Protein AF-A0A812YKK0-F1 (afdb_monomer)

Solvent-accessible surface area (backbone atoms only — not comparable to full-atom values): 14453 Å² total; per-residue (Å²): 143,69,63,80,86,73,55,78,75,84,75,87,70,96,72,75,94,66,90,67,78,75,70,78,52,36,80,82,75,53,82,75,48,27,48,54,61,70,50,49,43,98,84,73,53,53,62,66,84,77,45,52,53,66,57,46,43,52,60,32,43,61,37,56,92,61,28,47,37,24,43,38,62,58,43,57,89,89,38,33,41,45,27,16,48,25,54,15,50,34,20,44,30,42,47,53,29,50,57,53,56,74,30,70,70,45,57,73,71,43,57,67,74,60,45,51,55,29,47,55,53,46,66,66,44,47,64,34,26,55,58,46,35,51,66,54,52,12,70,85,51,62,52,49,78,52,74,70,48,38,54,51,55,73,75,45,83,79,78,79,87,81,51,70,71,56,41,42,52,28,31,43,53,50,45,58,60,54,69,48,94,78,49,62,56,58,53,49,24,61,74,46,34,87,40,73,59,28,26,41,19,34,46,37,49,53,52,52,36,18,38,41,68,72,60,64,48,46,57,67,51,46,33,50,10,44,55,34,25,46,53,62,74,80,77,92,62,81,79,75,74,73,80,74,84,82,75,86,83,80,133

Radius of gyration: 20.28 Å; Cα contacts (8 Å, |Δi|>4): 280; chains: 1; bounding box: 40×57×58 Å

Structure (mmCIF, N/CA/C/O backbone):
data_AF-A0A812YKK0-F1
#
_entry.id   AF-A0A812YKK0-F1
#
loop_
_atom_site.group_PDB
_atom_site.id
_atom_site.type_symbol
_atom_site.label_atom_id
_atom_site.label_alt_id
_atom_site.label_comp_id
_atom_site.label_asym_id
_atom_site.label_entity_id
_atom_site.label_seq_id
_atom_site.pdbx_PDB_ins_code
_atom_site.Cartn_x
_atom_site.Cartn_y
_atom_site.Cartn_z
_atom_site.occupancy
_atom_site.B_iso_or_equiv
_atom_site.auth_seq_id
_atom_site.auth_comp_id
_atom_site.auth_asym_id
_atom_site.auth_atom_id
_atom_site.pdbx_PDB_model_num
ATOM 1 N N . MET A 1 1 ? 9.782 -22.049 14.945 1.00 36.72 1 MET A N 1
ATOM 2 C CA . MET A 1 1 ? 8.925 -22.817 14.017 1.00 36.72 1 MET A CA 1
ATOM 3 C C . MET A 1 1 ? 8.660 -22.021 12.733 1.00 36.72 1 MET A C 1
ATOM 5 O O . MET A 1 1 ? 7.530 -21.653 12.475 1.00 36.72 1 MET A O 1
ATOM 9 N N . ALA A 1 2 ? 9.699 -21.711 11.944 1.00 35.50 2 ALA A N 1
ATOM 10 C CA . ALA A 1 2 ? 9.570 -20.939 10.691 1.00 35.50 2 ALA A CA 1
ATOM 11 C C . ALA A 1 2 ? 10.147 -21.671 9.461 1.00 35.50 2 ALA A C 1
ATOM 13 O O . ALA A 1 2 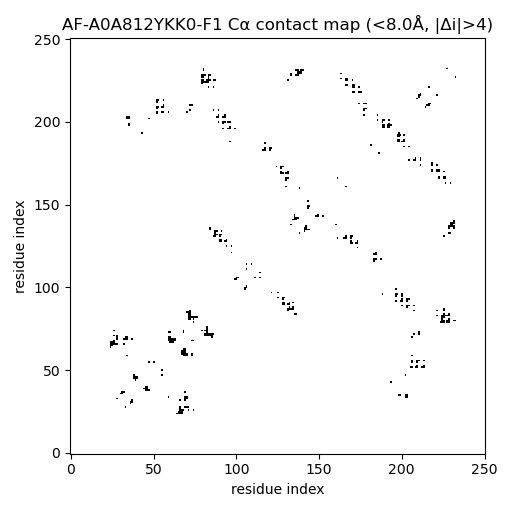? 10.000 -21.204 8.338 1.00 35.50 2 ALA A O 1
ATOM 14 N N . GLU A 1 3 ? 10.780 -22.832 9.656 1.00 34.84 3 GLU A N 1
ATOM 15 C CA . GLU A 1 3 ? 11.402 -23.605 8.571 1.00 34.84 3 GLU A CA 1
ATOM 16 C C . GLU A 1 3 ? 10.378 -24.363 7.708 1.00 34.84 3 GLU A C 1
ATOM 18 O O . GLU A 1 3 ? 10.652 -24.662 6.549 1.00 34.84 3 GLU A O 1
ATOM 23 N N . GLY A 1 4 ? 9.170 -24.612 8.225 1.00 36.25 4 GLY A N 1
ATOM 24 C CA . GLY A 1 4 ? 8.133 -25.380 7.524 1.00 36.25 4 GLY A CA 1
ATOM 25 C C . GLY A 1 4 ? 7.403 -24.631 6.404 1.00 36.25 4 GLY A C 1
ATOM 26 O O . GLY A 1 4 ? 6.881 -25.273 5.500 1.00 36.25 4 GLY A O 1
ATOM 27 N N . LEU A 1 5 ? 7.391 -23.292 6.414 1.00 44.66 5 LEU A N 1
ATOM 28 C CA . LEU A 1 5 ? 6.719 -22.499 5.372 1.00 44.66 5 LEU A CA 1
ATOM 29 C C . LEU A 1 5 ? 7.548 -22.362 4.084 1.00 44.66 5 LEU A C 1
ATOM 31 O O . LEU A 1 5 ? 6.996 -22.077 3.026 1.00 44.66 5 LEU A O 1
ATOM 35 N N . PHE A 1 6 ? 8.866 -22.585 4.155 1.00 53.41 6 PHE A N 1
ATOM 36 C CA . PHE A 1 6 ? 9.791 -22.368 3.031 1.00 53.41 6 PHE A CA 1
ATOM 37 C C . PHE A 1 6 ? 10.668 -23.578 2.692 1.00 53.41 6 PHE A C 1
ATOM 39 O O . PHE A 1 6 ? 11.512 -23.486 1.790 1.00 53.41 6 PHE A O 1
ATOM 46 N N . GLY A 1 7 ? 10.463 -24.697 3.390 1.00 35.12 7 GLY A N 1
ATOM 47 C CA . GLY A 1 7 ? 11.116 -25.969 3.132 1.00 35.12 7 GLY A CA 1
ATOM 48 C C . GLY A 1 7 ? 10.538 -26.638 1.892 1.00 35.12 7 GLY A C 1
ATOM 49 O O . GLY A 1 7 ? 9.613 -27.439 1.978 1.00 35.12 7 GLY A O 1
ATOM 50 N N . ALA A 1 8 ? 11.131 -26.357 0.732 1.00 41.09 8 ALA A N 1
ATOM 51 C CA . ALA A 1 8 ? 11.224 -27.392 -0.285 1.00 41.09 8 ALA A CA 1
ATOM 52 C C . ALA A 1 8 ? 12.048 -28.517 0.348 1.00 41.09 8 ALA A C 1
ATOM 54 O O . ALA A 1 8 ? 13.253 -28.372 0.557 1.00 41.09 8 ALA A O 1
ATOM 55 N N . SER A 1 9 ? 11.370 -29.584 0.754 1.00 38.16 9 SER A N 1
ATOM 56 C CA . SER A 1 9 ? 12.003 -30.783 1.266 1.00 38.16 9 SER A CA 1
ATOM 57 C C . SER A 1 9 ? 13.017 -31.275 0.239 1.00 38.16 9 SER A C 1
ATOM 59 O O . SER A 1 9 ? 12.689 -31.626 -0.895 1.00 38.16 9 SER A O 1
ATOM 61 N N . SER A 1 10 ? 14.277 -31.288 0.658 1.00 40.69 10 SER A N 1
ATOM 62 C CA . SER A 1 10 ? 15.344 -32.061 0.050 1.00 40.69 10 SER A CA 1
ATOM 63 C C . SER A 1 10 ? 14.995 -33.546 0.168 1.00 40.69 10 SER A C 1
ATOM 65 O O . SER A 1 10 ? 15.445 -34.229 1.085 1.00 40.69 10 SER A O 1
ATOM 67 N N . PHE A 1 11 ? 14.169 -34.053 -0.742 1.00 34.44 11 PHE A N 1
ATOM 68 C CA . PHE A 1 11 ? 14.105 -35.483 -1.004 1.00 34.44 11 PHE A CA 1
ATOM 69 C C . PHE A 1 11 ? 15.180 -35.812 -2.031 1.00 34.44 11 PHE A C 1
ATOM 71 O O . PHE A 1 11 ? 14.982 -35.706 -3.239 1.00 34.44 11 PHE A O 1
ATOM 78 N N . GLY A 1 12 ? 16.355 -36.175 -1.515 1.00 35.72 12 GLY A N 1
ATOM 79 C CA . GLY A 1 12 ? 17.342 -36.912 -2.283 1.00 35.72 12 GLY A CA 1
ATOM 80 C C . GLY A 1 12 ? 16.740 -38.245 -2.718 1.00 35.72 12 GLY A C 1
ATOM 81 O O . GLY A 1 12 ? 16.378 -39.075 -1.889 1.00 35.72 12 GLY A O 1
ATOM 82 N N . GLY A 1 13 ? 16.629 -38.425 -4.028 1.00 28.78 13 GLY A N 1
ATOM 83 C CA . GLY A 1 13 ? 16.245 -39.669 -4.675 1.00 28.78 13 GLY A CA 1
ATOM 84 C C . GLY A 1 13 ? 16.573 -39.554 -6.156 1.00 28.78 13 GLY A C 1
ATOM 85 O O . GLY A 1 13 ? 15.948 -38.773 -6.865 1.00 28.78 13 GLY A O 1
ATOM 86 N N . ASN A 1 14 ? 17.604 -40.279 -6.590 1.00 39.88 14 ASN A N 1
ATOM 87 C CA . ASN A 1 14 ? 18.090 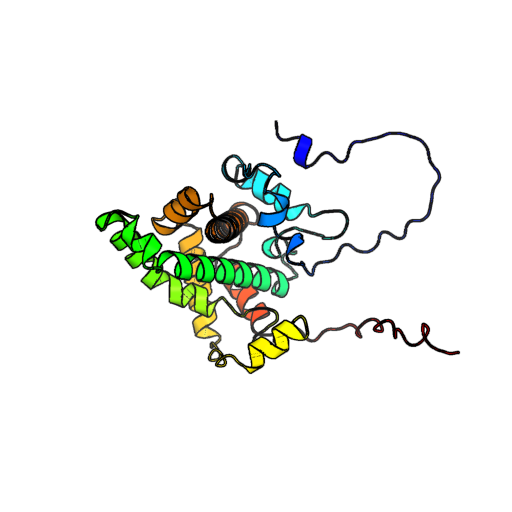-40.330 -7.967 1.00 39.88 14 ASN A CA 1
ATOM 88 C C . ASN A 1 14 ? 16.950 -40.510 -8.982 1.00 39.88 14 ASN A C 1
ATOM 90 O O . ASN A 1 14 ? 16.316 -41.563 -9.010 1.00 39.88 14 ASN A O 1
ATOM 94 N N . ALA A 1 15 ? 16.763 -39.534 -9.869 1.00 31.67 15 ALA A N 1
ATOM 95 C CA . ALA A 1 15 ? 16.041 -39.720 -11.121 1.00 31.67 15 ALA A CA 1
ATOM 96 C C . ALA A 1 15 ? 16.577 -38.738 -12.171 1.00 31.67 15 ALA A C 1
ATOM 98 O O . ALA A 1 15 ? 16.358 -37.536 -12.075 1.00 31.67 15 ALA A O 1
ATOM 99 N N . SER A 1 16 ? 17.329 -39.306 -13.119 1.00 31.92 16 SER A N 1
ATOM 100 C CA . SER A 1 16 ? 17.560 -38.876 -14.505 1.00 31.92 16 SER A CA 1
ATOM 101 C C . SER A 1 16 ? 17.467 -37.383 -14.835 1.00 31.92 16 SER A C 1
ATOM 103 O O . SER A 1 16 ? 16.388 -36.792 -14.786 1.00 31.92 16 SER A O 1
ATOM 105 N N . GLU A 1 17 ? 18.581 -36.848 -15.342 1.00 34.75 17 GLU A N 1
ATOM 106 C CA . GLU A 1 17 ? 18.659 -35.658 -16.193 1.00 34.75 17 GLU A CA 1
ATOM 107 C C . GLU A 1 17 ? 17.529 -35.643 -17.233 1.00 34.75 17 GLU A C 1
ATOM 109 O O . GLU A 1 17 ? 17.632 -36.169 -18.337 1.00 34.75 17 GLU A O 1
ATOM 114 N N . THR A 1 18 ? 16.416 -35.016 -16.874 1.00 32.72 18 THR A N 1
ATOM 115 C CA . THR A 1 18 ? 15.477 -34.476 -17.842 1.00 32.72 18 THR A CA 1
ATOM 116 C C . THR A 1 18 ? 15.871 -33.021 -17.964 1.00 32.72 18 THR A C 1
ATOM 118 O O . THR A 1 18 ? 15.807 -32.275 -16.985 1.00 32.72 18 THR A O 1
ATOM 121 N N . GLN A 1 19 ? 16.339 -32.635 -19.150 1.00 35.88 19 GLN A N 1
ATOM 122 C CA . GLN A 1 19 ? 16.540 -31.247 -19.552 1.00 35.88 19 GLN A CA 1
ATOM 123 C C . GLN A 1 19 ? 15.210 -30.492 -19.424 1.00 35.88 19 GLN A C 1
ATOM 125 O O . GLN A 1 19 ? 14.476 -30.302 -20.387 1.00 35.88 19 GLN A O 1
ATOM 130 N N . ASN A 1 20 ? 14.867 -30.079 -18.208 1.00 34.50 20 ASN A N 1
ATOM 131 C CA . ASN A 1 20 ? 13.804 -29.131 -17.969 1.00 34.50 20 ASN A CA 1
ATOM 132 C C . ASN A 1 20 ? 14.405 -27.771 -18.295 1.00 34.50 20 ASN A C 1
ATOM 134 O O . ASN A 1 20 ? 15.122 -27.187 -17.483 1.00 34.50 20 ASN A O 1
ATOM 138 N N . THR A 1 21 ? 14.127 -27.271 -19.499 1.00 37.84 21 THR A N 1
ATOM 139 C CA . THR A 1 21 ? 14.111 -25.831 -19.755 1.00 37.84 21 THR A CA 1
ATOM 140 C C . THR A 1 21 ? 13.355 -25.196 -18.596 1.00 37.84 21 THR A C 1
ATOM 142 O O . THR A 1 21 ? 12.136 -25.356 -18.502 1.00 37.84 21 THR A O 1
ATOM 145 N N . SER A 1 22 ? 14.070 -24.579 -17.653 1.00 46.50 22 SER A N 1
ATOM 146 C CA . SER A 1 22 ? 13.435 -23.943 -16.511 1.00 46.50 22 SER A CA 1
ATOM 147 C C . SER A 1 22 ? 12.534 -22.860 -17.087 1.00 46.50 22 SER A C 1
ATOM 149 O O . SER A 1 22 ? 13.001 -21.878 -17.661 1.00 46.50 22 SER A O 1
ATOM 151 N N . GLN A 1 23 ? 11.220 -23.090 -17.051 1.00 62.62 23 GLN A N 1
ATOM 152 C CA . GLN A 1 23 ? 10.272 -22.083 -17.498 1.00 62.62 23 GLN A CA 1
ATOM 153 C C . GLN A 1 23 ? 10.593 -20.812 -16.719 1.00 62.62 23 GLN A C 1
ATOM 155 O O . GLN A 1 23 ? 10.639 -20.834 -15.484 1.00 62.62 23 GLN A O 1
ATOM 160 N N . ALA A 1 24 ? 10.893 -19.729 -17.438 1.00 77.81 24 ALA A N 1
ATOM 161 C CA . ALA A 1 24 ? 11.233 -18.467 -16.811 1.00 77.81 24 ALA A CA 1
ATOM 162 C C . ALA A 1 24 ? 10.101 -18.091 -15.845 1.00 77.81 24 ALA A C 1
ATOM 164 O O . ALA A 1 24 ? 8.941 -17.965 -16.247 1.00 77.81 24 ALA A O 1
ATOM 165 N N . ARG A 1 25 ? 10.427 -17.958 -14.553 1.00 85.00 25 ARG A N 1
ATOM 166 C CA . ARG A 1 25 ? 9.450 -17.532 -13.544 1.00 85.00 25 ARG A CA 1
ATOM 167 C C . ARG A 1 25 ? 8.911 -16.166 -13.956 1.00 85.00 25 ARG A C 1
ATOM 169 O O . ARG A 1 25 ? 9.685 -15.290 -14.348 1.00 85.00 25 ARG A O 1
ATOM 176 N N . ARG A 1 26 ? 7.602 -15.967 -13.843 1.00 85.00 26 ARG A N 1
ATOM 177 C CA . ARG A 1 26 ? 6.953 -14.723 -14.280 1.00 85.00 26 ARG A CA 1
ATOM 178 C C . ARG A 1 26 ? 7.120 -13.594 -13.265 1.00 85.00 26 ARG A C 1
ATOM 180 O O . ARG A 1 26 ? 7.153 -13.835 -12.058 1.00 85.00 26 ARG A O 1
ATOM 187 N N . THR A 1 27 ? 7.148 -12.367 -13.772 1.00 82.75 27 THR A N 1
ATOM 188 C CA . THR A 1 27 ? 7.111 -11.116 -12.996 1.00 82.75 27 THR A CA 1
ATOM 189 C C . THR A 1 27 ? 5.684 -10.612 -12.783 1.00 82.75 27 THR A C 1
ATOM 191 O O . THR A 1 27 ? 5.367 -10.078 -11.725 1.00 82.75 27 THR A O 1
ATOM 194 N N . LYS A 1 28 ? 4.785 -10.843 -13.753 1.00 82.12 28 LYS A N 1
ATOM 195 C CA . LYS A 1 28 ? 3.359 -10.507 -13.628 1.00 82.12 28 LYS A CA 1
ATOM 196 C C . LYS A 1 28 ? 2.705 -11.368 -12.548 1.00 82.12 28 LYS A C 1
ATOM 198 O O . LYS A 1 28 ? 2.534 -12.575 -12.737 1.00 82.12 28 LYS A O 1
ATOM 203 N N . LEU A 1 29 ? 2.292 -10.740 -11.450 1.00 81.19 29 LEU A N 1
ATOM 204 C CA . LEU A 1 29 ? 1.591 -11.414 -10.356 1.00 81.19 29 LEU A CA 1
ATOM 205 C C . LEU A 1 29 ? 0.087 -11.537 -10.637 1.00 81.19 29 LEU A C 1
ATOM 207 O O . LEU A 1 29 ? -0.565 -10.585 -11.074 1.00 81.19 29 LEU A O 1
ATOM 211 N N . TYR A 1 30 ? -0.474 -12.710 -10.350 1.00 79.69 30 TYR A N 1
ATOM 212 C CA . TYR A 1 30 ? -1.914 -12.935 -10.270 1.00 79.69 30 TYR A CA 1
ATOM 213 C C . TYR A 1 30 ? -2.369 -12.784 -8.810 1.00 79.69 30 TYR A C 1
ATOM 215 O O . TYR A 1 30 ? -1.541 -12.815 -7.901 1.00 79.69 30 TYR A O 1
ATOM 223 N N . PRO A 1 31 ? -3.681 -12.637 -8.542 1.00 76.19 31 PRO A N 1
ATOM 224 C CA . PRO A 1 31 ? -4.176 -12.432 -7.178 1.00 76.19 31 PRO A CA 1
ATOM 225 C C . PRO A 1 31 ? -3.702 -13.489 -6.169 1.00 76.19 31 PRO A C 1
ATOM 227 O O . PRO A 1 31 ? -3.376 -13.151 -5.032 1.00 76.19 31 PRO A O 1
ATOM 230 N N . TYR A 1 32 ? -3.604 -14.750 -6.599 1.00 79.75 32 TYR A N 1
ATOM 231 C CA . TYR A 1 32 ? -3.150 -15.852 -5.752 1.00 79.75 32 TYR A CA 1
ATOM 232 C C . TYR A 1 32 ? -1.646 -15.819 -5.444 1.00 79.75 32 TYR A C 1
ATOM 234 O O . TYR A 1 32 ? -1.221 -16.518 -4.536 1.00 79.75 32 TYR A O 1
ATOM 242 N N . ASP A 1 33 ? -0.839 -15.017 -6.144 1.00 82.44 33 ASP A N 1
ATOM 243 C CA . ASP A 1 33 ? 0.594 -14.867 -5.846 1.00 82.44 33 ASP A CA 1
ATOM 244 C C . ASP A 1 33 ? 0.889 -13.774 -4.825 1.00 82.44 33 ASP A C 1
ATOM 246 O O . ASP A 1 33 ? 2.043 -13.622 -4.432 1.00 82.44 33 ASP A O 1
ATOM 250 N N . SER A 1 34 ? -0.118 -12.983 -4.445 1.00 82.12 34 SER A N 1
ATOM 251 C CA . SER A 1 34 ? 0.065 -11.889 -3.497 1.00 82.12 34 SER A CA 1
ATOM 252 C C . SER A 1 34 ? 0.552 -12.407 -2.146 1.00 82.12 34 SER A C 1
ATOM 254 O O . SER A 1 34 ? 0.110 -13.457 -1.680 1.00 82.12 34 SER A O 1
ATOM 256 N N . THR A 1 35 ? 1.408 -11.632 -1.479 1.00 82.62 35 THR A N 1
ATOM 257 C CA . THR A 1 35 ? 1.897 -11.951 -0.130 1.00 82.62 35 THR A CA 1
ATOM 258 C C . THR A 1 35 ? 0.770 -12.313 0.836 1.00 82.62 35 THR A C 1
ATOM 260 O O . THR A 1 35 ? 0.900 -13.274 1.585 1.00 82.62 35 THR A O 1
ATOM 263 N N . ALA A 1 36 ? -0.356 -11.595 0.784 1.00 82.25 36 ALA A N 1
ATOM 264 C CA . ALA A 1 36 ? -1.501 -11.869 1.649 1.00 82.25 36 ALA A CA 1
ATOM 265 C C . ALA A 1 36 ? -2.049 -13.292 1.448 1.00 82.25 36 ALA A C 1
ATOM 267 O O . ALA A 1 36 ? -2.342 -13.976 2.417 1.00 82.25 36 ALA A O 1
ATOM 268 N N . MET A 1 37 ? -2.121 -13.774 0.207 1.00 79.81 37 MET A N 1
ATOM 269 C CA . MET A 1 37 ? -2.593 -15.131 -0.085 1.00 79.81 37 MET A CA 1
ATOM 270 C C . MET A 1 37 ? -1.557 -16.219 0.212 1.00 79.81 37 MET A C 1
ATOM 272 O O . MET A 1 37 ? -1.932 -17.373 0.377 1.00 79.81 37 MET A O 1
ATOM 276 N N . GLN A 1 38 ? -0.271 -15.874 0.246 1.00 81.81 38 GLN A N 1
ATOM 277 C CA . GLN A 1 38 ? 0.818 -16.831 0.466 1.00 81.81 38 GLN A CA 1
ATOM 278 C C . GLN A 1 38 ? 1.198 -16.974 1.946 1.00 81.81 38 GLN A C 1
ATOM 280 O O . GLN A 1 38 ? 1.734 -18.004 2.334 1.00 81.81 38 GLN A O 1
ATOM 285 N N . LEU A 1 39 ? 0.928 -15.951 2.766 1.00 75.62 39 LEU A N 1
ATOM 286 C CA . LEU A 1 39 ? 1.263 -15.915 4.198 1.00 75.62 39 LEU A CA 1
ATOM 287 C C . LEU A 1 39 ? 0.039 -16.034 5.122 1.00 75.62 39 LEU A C 1
ATOM 289 O O . LEU A 1 39 ? 0.150 -15.797 6.328 1.00 75.62 39 LEU A O 1
ATOM 293 N N . ILE A 1 40 ? -1.129 -16.356 4.564 1.00 74.06 40 ILE A N 1
ATOM 294 C CA . ILE A 1 40 ? -2.308 -16.733 5.343 1.00 74.06 40 ILE A CA 1
ATOM 295 C C . ILE A 1 40 ? -2.306 -18.248 5.538 1.00 74.06 40 ILE A C 1
ATOM 297 O O . ILE A 1 40 ? -2.243 -19.005 4.567 1.00 74.06 40 ILE A O 1
ATOM 301 N N . GLU A 1 41 ? -2.343 -18.704 6.788 1.00 68.06 41 GLU A N 1
ATOM 302 C CA . GLU A 1 41 ? -2.455 -20.132 7.063 1.00 68.06 41 GLU A CA 1
ATOM 303 C C . GLU A 1 41 ? -3.906 -20.611 6.881 1.00 68.06 41 GLU A C 1
ATOM 305 O O . GLU A 1 41 ? -4.846 -19.821 7.027 1.00 68.06 41 GLU A O 1
ATOM 310 N N . PRO A 1 42 ? -4.132 -21.911 6.604 1.00 61.25 42 PRO A N 1
ATOM 311 C CA . PRO A 1 42 ? -5.474 -22.465 6.398 1.00 61.25 42 PRO A CA 1
ATOM 312 C C . PRO A 1 42 ? -6.447 -22.246 7.565 1.00 61.25 42 PRO A C 1
ATOM 314 O O . PRO A 1 42 ? -7.658 -22.264 7.359 1.00 61.25 42 PRO A O 1
ATOM 317 N N . TYR A 1 43 ? -5.928 -22.030 8.776 1.00 65.81 43 TYR A N 1
ATOM 318 C CA . TYR A 1 43 ? -6.717 -21.803 9.990 1.00 65.81 43 TYR A CA 1
ATOM 319 C C . TYR A 1 43 ? -6.943 -20.317 10.308 1.00 65.81 43 TYR A C 1
ATOM 321 O O . TYR A 1 43 ? -7.483 -19.990 11.360 1.00 65.81 43 TYR A O 1
ATOM 329 N 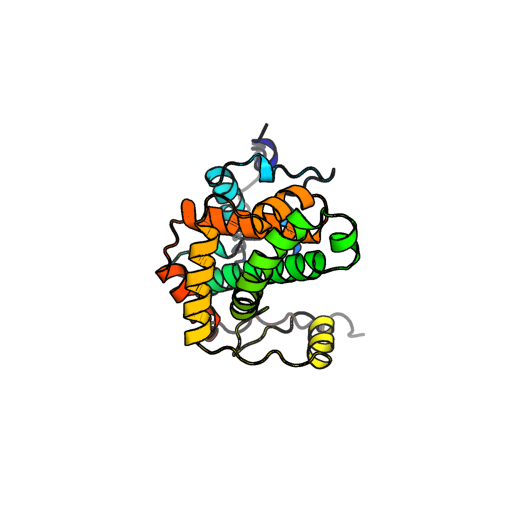N . GLY A 1 44 ? -6.556 -19.410 9.405 1.00 60.56 44 GLY A N 1
ATOM 330 C CA . GLY A 1 44 ? -6.754 -17.969 9.571 1.00 60.56 44 GLY A CA 1
ATOM 331 C C . GLY A 1 44 ? -5.736 -17.293 10.491 1.00 60.56 44 GLY A C 1
ATOM 332 O O . GLY A 1 44 ? -5.804 -16.079 10.677 1.00 60.56 44 GLY A O 1
ATOM 333 N N . GLU A 1 45 ? -4.770 -18.036 11.031 1.00 64.31 45 GLU A N 1
ATOM 334 C CA . GLU A 1 45 ? -3.611 -17.444 11.688 1.00 64.31 45 GLU A CA 1
ATOM 335 C C . GLU A 1 45 ? -2.651 -16.897 10.629 1.00 64.31 45 GLU A C 1
ATOM 337 O O . GLU A 1 45 ? -2.362 -17.528 9.611 1.00 64.31 45 GLU A O 1
ATOM 342 N N . SER A 1 46 ? -2.174 -15.674 10.841 1.00 67.38 46 SER A N 1
ATOM 343 C CA . SER A 1 46 ? -1.148 -15.095 9.988 1.00 67.38 46 SER A CA 1
ATOM 344 C C . SER A 1 46 ? 0.149 -14.985 10.763 1.00 67.38 46 SER A C 1
ATOM 346 O O . SER A 1 46 ? 0.254 -14.227 11.728 1.00 67.38 46 SER A O 1
ATOM 348 N N . VAL A 1 47 ? 1.176 -15.682 10.282 1.00 74.00 47 VAL A N 1
ATOM 349 C CA . VAL A 1 47 ? 2.535 -15.556 10.820 1.00 74.00 47 VAL A CA 1
ATOM 350 C C . VAL A 1 47 ? 3.143 -14.182 10.552 1.00 74.00 47 VAL A C 1
ATOM 352 O O . VAL A 1 47 ? 4.163 -13.854 11.152 1.00 74.00 47 VAL A O 1
ATOM 355 N N . ILE A 1 48 ? 2.527 -13.358 9.692 1.00 79.12 48 ILE A N 1
ATOM 356 C CA . ILE A 1 48 ? 3.103 -12.091 9.232 1.00 79.12 48 ILE A CA 1
ATOM 357 C C . ILE A 1 48 ? 3.399 -11.123 10.379 1.00 79.12 48 ILE A C 1
ATOM 359 O O . ILE A 1 48 ? 4.416 -10.439 10.354 1.00 79.12 48 ILE A O 1
ATOM 363 N N . ASN A 1 49 ? 2.558 -11.133 11.414 1.00 76.12 49 ASN A N 1
ATOM 364 C CA . ASN A 1 49 ? 2.704 -10.283 12.594 1.00 76.12 49 ASN A CA 1
ATOM 365 C C . ASN A 1 49 ? 3.887 -10.694 13.483 1.00 76.12 49 ASN A C 1
ATOM 367 O O . ASN A 1 49 ? 4.387 -9.881 14.253 1.00 76.12 49 ASN A O 1
ATOM 371 N N . ASN A 1 50 ? 4.346 -11.941 13.360 1.00 80.06 50 ASN A N 1
ATOM 372 C CA . ASN A 1 50 ? 5.459 -12.496 14.130 1.00 80.06 50 ASN A CA 1
ATOM 373 C C . ASN A 1 50 ? 6.788 -12.452 13.356 1.00 80.06 50 ASN A C 1
ATOM 375 O O . ASN A 1 50 ? 7.836 -12.819 13.895 1.00 80.06 50 ASN A O 1
ATOM 379 N N . LEU A 1 51 ? 6.766 -12.043 12.083 1.00 84.06 51 LEU A N 1
ATOM 380 C CA . LEU A 1 51 ? 7.967 -11.909 11.269 1.00 84.06 51 LEU A CA 1
ATOM 381 C C . LEU A 1 51 ? 8.612 -10.540 11.490 1.00 84.06 51 LEU A C 1
ATOM 383 O O . LEU A 1 51 ? 7.955 -9.504 11.497 1.00 84.06 51 LEU A O 1
ATOM 387 N N . THR A 1 52 ? 9.939 -10.530 11.601 1.00 89.31 52 THR A N 1
ATOM 388 C CA . THR A 1 52 ? 10.705 -9.285 11.479 1.00 89.31 52 THR A CA 1
ATOM 389 C C . THR A 1 52 ? 10.619 -8.769 10.041 1.00 89.31 52 THR A C 1
ATOM 391 O O . THR A 1 52 ? 10.426 -9.557 9.112 1.00 89.31 52 THR A O 1
ATOM 394 N N . LYS A 1 53 ? 10.823 -7.460 9.826 1.00 90.75 53 LYS A N 1
ATOM 395 C CA . LYS A 1 53 ? 10.827 -6.863 8.474 1.00 90.75 53 LYS A CA 1
ATOM 396 C C . LYS A 1 53 ? 11.796 -7.578 7.526 1.00 90.75 53 LYS A C 1
ATOM 398 O O . LYS A 1 53 ? 11.400 -7.900 6.414 1.00 90.75 53 LYS A O 1
ATOM 403 N N . ALA A 1 54 ? 12.992 -7.934 8.002 1.00 91.81 54 ALA A N 1
ATOM 404 C CA . ALA A 1 54 ? 13.970 -8.727 7.253 1.00 91.81 54 ALA A CA 1
ATOM 405 C C . ALA A 1 54 ? 13.428 -10.099 6.807 1.00 91.81 54 ALA A C 1
ATOM 407 O O . ALA A 1 54 ? 13.509 -10.445 5.631 1.00 91.81 54 ALA A O 1
ATOM 408 N N . LYS A 1 55 ? 12.811 -10.867 7.718 1.00 90.75 55 LYS A N 1
ATOM 409 C CA . LYS A 1 55 ? 12.233 -12.184 7.390 1.00 90.75 55 LYS A CA 1
ATOM 410 C C . LYS A 1 55 ? 11.031 -12.072 6.461 1.00 90.75 55 LYS A C 1
ATOM 412 O O . LYS A 1 55 ? 10.870 -12.889 5.558 1.00 90.75 55 LYS A O 1
ATOM 417 N N . LEU A 1 56 ? 10.189 -11.062 6.677 1.00 91.00 56 LEU A N 1
ATOM 418 C CA . LEU A 1 56 ? 9.087 -10.761 5.774 1.00 91.00 56 LEU A CA 1
ATOM 419 C C . LEU A 1 56 ? 9.624 -10.443 4.377 1.00 91.00 56 LEU A C 1
ATOM 421 O O . LEU A 1 56 ? 9.134 -11.002 3.401 1.00 91.00 56 LEU A O 1
ATOM 425 N N . TRP A 1 57 ? 10.643 -9.589 4.286 1.00 92.94 57 TRP A N 1
ATOM 426 C CA . TRP A 1 57 ? 11.263 -9.194 3.028 1.00 92.94 57 TRP A CA 1
ATOM 427 C C . TRP A 1 57 ? 11.867 -10.379 2.272 1.00 92.94 57 TRP A C 1
ATOM 429 O O . TRP A 1 57 ? 11.634 -10.530 1.072 1.00 92.94 57 TRP A O 1
ATOM 439 N N . GLU A 1 58 ? 12.587 -11.253 2.974 1.00 91.62 58 GLU A N 1
ATOM 440 C CA . GLU A 1 58 ? 13.126 -12.495 2.420 1.00 91.62 58 GLU A CA 1
ATOM 441 C C . GLU A 1 58 ? 12.007 -13.376 1.843 1.00 91.62 58 GLU A C 1
ATOM 443 O O . GLU A 1 58 ? 12.067 -13.783 0.678 1.00 91.62 58 GLU A O 1
ATOM 448 N N . ALA A 1 59 ? 10.945 -13.600 2.623 1.00 88.25 59 ALA A N 1
ATOM 449 C CA . ALA A 1 59 ? 9.797 -14.401 2.215 1.00 88.25 59 ALA A CA 1
ATOM 450 C C . ALA A 1 59 ? 9.118 -13.854 0.951 1.00 88.25 59 ALA A C 1
ATOM 452 O O . ALA A 1 59 ? 8.829 -14.610 0.020 1.00 88.25 59 ALA A O 1
ATOM 453 N N . VAL A 1 60 ? 8.882 -12.539 0.880 1.00 91.44 60 VAL A N 1
ATOM 454 C CA . VAL A 1 60 ? 8.213 -11.939 -0.285 1.00 91.44 60 VAL A CA 1
ATOM 455 C C . VAL A 1 60 ? 9.108 -11.862 -1.516 1.00 91.44 60 VAL A C 1
ATOM 457 O O . VAL A 1 60 ? 8.597 -11.923 -2.635 1.00 91.44 60 VAL A O 1
ATOM 460 N N . SER A 1 61 ? 10.425 -11.769 -1.331 1.00 91.12 61 SER A N 1
ATOM 461 C CA . SER A 1 61 ? 11.386 -11.649 -2.431 1.00 91.12 61 SER A CA 1
ATOM 462 C C . SER A 1 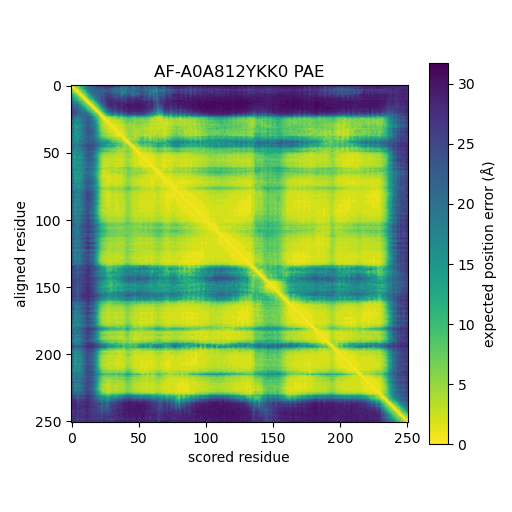61 ? 11.716 -12.990 -3.084 1.00 91.12 61 SER A C 1
ATOM 464 O O . SER A 1 61 ? 12.080 -13.015 -4.255 1.00 91.12 61 SER A O 1
ATOM 466 N N . LYS A 1 62 ? 11.569 -14.109 -2.362 1.00 88.00 62 LYS A N 1
ATOM 467 C CA . LYS A 1 62 ? 11.900 -15.459 -2.855 1.00 88.00 62 LYS A CA 1
ATOM 468 C C . LYS A 1 62 ? 10.949 -15.972 -3.947 1.00 88.00 62 LYS A C 1
ATOM 470 O O . LYS A 1 62 ? 11.377 -16.728 -4.824 1.00 88.00 62 LYS A O 1
ATOM 475 N N . GLY A 1 63 ? 9.672 -15.591 -3.876 1.00 85.94 63 GLY A N 1
ATOM 476 C CA . GLY A 1 63 ? 8.634 -16.092 -4.779 1.00 85.94 63 GLY A CA 1
ATOM 477 C C . GLY A 1 63 ? 8.420 -17.608 -4.672 1.00 85.94 63 GLY A C 1
ATOM 478 O O . GLY A 1 63 ? 8.718 -18.235 -3.655 1.00 85.94 63 GLY A O 1
ATOM 479 N N . ASN A 1 64 ? 7.925 -18.219 -5.754 1.00 85.44 64 ASN A N 1
ATOM 480 C CA . ASN A 1 64 ? 7.683 -19.662 -5.846 1.00 85.44 64 ASN A CA 1
ATOM 481 C C . ASN A 1 64 ? 8.130 -20.233 -7.209 1.00 85.44 64 ASN A C 1
ATOM 483 O O . ASN A 1 64 ? 8.797 -19.567 -7.997 1.00 85.44 64 ASN A O 1
ATOM 487 N N . HIS A 1 65 ? 7.775 -21.485 -7.511 1.00 84.25 65 HIS A N 1
ATOM 488 C CA . HIS A 1 65 ? 8.154 -22.130 -8.777 1.00 84.25 65 HIS A CA 1
ATOM 489 C C . HIS A 1 65 ? 7.547 -21.461 -10.028 1.00 84.25 65 HIS A C 1
ATOM 491 O O . HIS A 1 65 ? 8.059 -21.663 -11.124 1.00 84.25 65 HIS A O 1
ATOM 497 N N . LYS A 1 66 ? 6.480 -20.659 -9.885 1.00 85.50 66 LYS A N 1
ATOM 498 C CA . LYS A 1 66 ? 5.810 -19.951 -10.991 1.00 85.50 66 LYS A CA 1
ATOM 499 C C . LYS A 1 66 ? 6.135 -18.461 -11.036 1.00 85.50 66 LYS A C 1
ATOM 501 O O . LYS A 1 66 ? 6.203 -17.916 -12.132 1.00 85.50 66 LYS A O 1
ATOM 506 N N . ALA A 1 67 ? 6.285 -17.800 -9.890 1.00 86.12 67 ALA A N 1
ATOM 507 C CA . ALA A 1 67 ? 6.457 -16.353 -9.755 1.00 86.12 67 ALA A CA 1
ATOM 508 C C . ALA A 1 67 ? 7.825 -16.006 -9.155 1.00 86.12 67 ALA A C 1
ATOM 510 O O . ALA A 1 67 ? 8.276 -16.664 -8.220 1.00 86.12 67 ALA A O 1
ATOM 511 N N . GLN A 1 68 ? 8.478 -14.967 -9.680 1.00 88.50 68 GLN A N 1
ATOM 512 C CA . GLN A 1 68 ? 9.801 -14.541 -9.201 1.00 88.50 68 GLN A CA 1
ATOM 513 C C . GLN A 1 68 ? 9.775 -14.016 -7.765 1.00 88.50 68 GLN A C 1
ATOM 515 O O . GLN A 1 68 ? 10.716 -14.244 -7.019 1.00 88.50 68 GLN A O 1
ATOM 520 N N . TYR A 1 69 ? 8.690 -13.348 -7.391 1.00 90.69 69 TYR A N 1
ATOM 521 C CA . TYR A 1 69 ? 8.467 -12.731 -6.088 1.00 90.69 69 TYR A CA 1
ATOM 522 C C . TYR A 1 69 ? 6.962 -12.720 -5.783 1.00 90.69 69 TYR A C 1
ATOM 524 O O . TYR A 1 69 ? 6.145 -12.975 -6.667 1.00 90.69 69 TYR A O 1
ATOM 532 N N . HIS A 1 70 ? 6.581 -12.407 -4.545 1.00 90.31 70 HIS A N 1
ATOM 533 C CA . HIS A 1 70 ? 5.183 -12.278 -4.099 1.00 90.31 70 HIS A CA 1
ATOM 534 C C . HIS A 1 70 ? 4.701 -10.825 -3.983 1.00 90.31 70 HIS A C 1
ATOM 536 O O . HIS A 1 70 ? 3.518 -10.564 -3.750 1.00 90.31 70 HIS A O 1
ATOM 542 N N . SER A 1 71 ? 5.605 -9.867 -4.204 1.00 91.44 71 SER A N 1
ATOM 543 C CA . SER A 1 71 ? 5.307 -8.441 -4.301 1.00 91.44 71 SER A CA 1
ATOM 544 C C . SER A 1 71 ? 6.138 -7.800 -5.404 1.00 91.44 71 SER A C 1
ATOM 546 O O . SER A 1 71 ? 7.344 -8.014 -5.473 1.00 91.44 71 SER A O 1
ATOM 548 N N . HIS A 1 72 ? 5.522 -6.958 -6.237 1.00 92.31 72 HIS A N 1
ATOM 549 C CA . HIS A 1 72 ? 6.259 -6.233 -7.277 1.00 92.31 72 HIS A CA 1
ATOM 550 C C . HIS A 1 72 ? 7.280 -5.228 -6.710 1.00 92.31 72 HIS A C 1
ATOM 552 O O . HIS A 1 72 ? 8.192 -4.823 -7.424 1.00 92.31 72 HIS A O 1
ATOM 558 N N . LEU A 1 73 ? 7.193 -4.868 -5.422 1.00 93.81 73 LEU A N 1
ATOM 559 C CA . LEU A 1 73 ? 8.226 -4.068 -4.749 1.00 93.81 73 LEU A CA 1
ATOM 560 C C . LEU A 1 73 ? 9.592 -4.782 -4.722 1.00 93.81 73 LEU A C 1
ATOM 562 O O . LEU A 1 73 ? 10.632 -4.121 -4.674 1.00 93.81 73 LEU A O 1
ATOM 566 N N . CYS A 1 74 ? 9.598 -6.115 -4.815 1.00 93.19 74 CYS A N 1
ATOM 567 C CA . CYS A 1 74 ? 10.796 -6.952 -4.885 1.00 93.19 74 CYS A CA 1
ATOM 568 C C . CYS A 1 74 ? 11.439 -6.985 -6.279 1.00 93.19 74 CYS A C 1
ATOM 570 O O . CYS A 1 74 ? 12.500 -7.587 -6.434 1.00 93.19 74 CYS A O 1
ATOM 572 N N . ALA A 1 75 ? 10.832 -6.357 -7.295 1.00 92.06 75 ALA A N 1
ATOM 573 C CA . ALA A 1 75 ? 11.425 -6.286 -8.626 1.00 92.06 75 ALA A CA 1
ATOM 574 C C . ALA A 1 75 ? 12.835 -5.657 -8.573 1.00 92.06 75 ALA A C 1
ATOM 576 O O . ALA A 1 75 ? 13.096 -4.829 -7.692 1.00 92.06 75 ALA A O 1
ATOM 577 N N . PRO A 1 76 ? 13.758 -6.022 -9.480 1.00 90.06 76 PRO A N 1
ATOM 578 C CA . PRO A 1 76 ? 15.084 -5.410 -9.540 1.00 90.06 76 PRO A CA 1
ATOM 579 C C . PRO A 1 76 ? 15.004 -3.881 -9.629 1.00 90.06 76 PRO A C 1
ATOM 581 O O . PRO A 1 76 ? 14.062 -3.340 -10.198 1.00 90.06 76 PRO A O 1
ATOM 584 N N . THR A 1 77 ? 15.998 -3.161 -9.108 1.00 88.12 77 THR A N 1
ATOM 585 C CA . THR A 1 77 ? 16.042 -1.684 -9.179 1.00 88.12 77 THR A CA 1
ATOM 586 C C . THR A 1 77 ? 16.117 -1.149 -10.611 1.00 88.12 77 THR A C 1
ATOM 588 O O . THR A 1 77 ? 15.761 -0.000 -10.851 1.00 88.12 77 THR A O 1
ATOM 591 N N . SER A 1 78 ? 16.521 -1.967 -11.583 1.00 89.19 78 SER A N 1
ATOM 592 C CA . SER A 1 78 ? 16.425 -1.636 -13.008 1.00 89.19 78 SER A CA 1
ATOM 593 C C . SER A 1 78 ? 14.984 -1.640 -13.540 1.00 89.19 78 SER A C 1
ATOM 595 O O . SER A 1 78 ? 14.716 -1.026 -14.568 1.00 89.19 78 SER A O 1
ATOM 597 N N . ASP A 1 79 ? 14.046 -2.285 -12.845 1.00 90.94 79 ASP A N 1
ATOM 598 C CA . ASP A 1 79 ? 12.649 -2.444 -13.250 1.00 90.94 79 ASP A CA 1
ATOM 599 C C . ASP A 1 79 ? 11.717 -1.518 -12.451 1.00 90.94 79 ASP A C 1
ATOM 601 O O . ASP A 1 79 ? 10.872 -1.926 -11.648 1.00 90.94 79 ASP A O 1
ATOM 605 N N . GLN A 1 80 ? 11.894 -0.218 -12.683 1.00 92.88 80 GLN A N 1
ATOM 606 C CA . GLN A 1 80 ? 11.152 0.848 -12.004 1.00 92.88 80 GLN A CA 1
ATOM 607 C C . GLN A 1 80 ? 9.637 0.760 -12.235 1.00 92.88 80 GLN A C 1
ATOM 609 O O . GLN A 1 80 ? 8.851 1.109 -11.354 1.00 92.88 80 GLN A O 1
ATOM 614 N N . TRP A 1 81 ? 9.208 0.242 -13.391 1.00 91.31 81 TRP A N 1
ATOM 615 C CA . TRP A 1 81 ? 7.789 0.107 -13.709 1.00 91.31 81 TRP A CA 1
ATOM 616 C C . TRP A 1 81 ? 7.087 -0.918 -12.812 1.00 91.31 81 TRP A C 1
ATOM 618 O O . TRP A 1 81 ? 5.997 -0.635 -12.303 1.00 91.31 81 TRP A O 1
ATOM 628 N N . HIS A 1 82 ? 7.692 -2.090 -12.578 1.00 90.88 82 HIS A N 1
ATOM 629 C CA . HIS A 1 82 ? 7.114 -3.080 -11.664 1.00 90.88 82 HIS A CA 1
ATOM 630 C C . HIS A 1 82 ? 7.190 -2.611 -10.211 1.00 90.88 82 HIS A C 1
ATOM 632 O O . HIS A 1 82 ? 6.211 -2.770 -9.483 1.00 90.88 82 HIS A O 1
ATOM 638 N N . ILE A 1 83 ? 8.268 -1.938 -9.798 1.00 93.75 83 ILE A N 1
ATOM 639 C CA . ILE A 1 83 ? 8.322 -1.315 -8.466 1.00 93.75 83 ILE A CA 1
ATOM 640 C C . ILE A 1 83 ? 7.142 -0.346 -8.285 1.00 93.75 83 ILE A C 1
ATOM 642 O O . ILE A 1 83 ? 6.407 -0.444 -7.301 1.00 93.75 83 ILE A O 1
ATOM 646 N N . GLY A 1 84 ? 6.887 0.523 -9.267 1.00 93.31 84 GLY A N 1
ATOM 647 C CA . GLY A 1 84 ? 5.757 1.451 -9.239 1.00 93.31 84 GLY A CA 1
ATOM 648 C C . GLY A 1 84 ? 4.400 0.742 -9.290 1.00 93.31 84 GLY A C 1
ATOM 649 O O . GLY A 1 84 ? 3.443 1.177 -8.650 1.00 93.31 84 GLY A O 1
ATOM 650 N N . ALA A 1 85 ? 4.310 -0.408 -9.967 1.00 91.12 85 ALA A N 1
ATOM 651 C CA . ALA A 1 85 ? 3.141 -1.284 -9.888 1.00 91.12 85 ALA A CA 1
ATOM 652 C C . ALA A 1 85 ? 2.914 -1.799 -8.457 1.00 91.12 85 ALA A C 1
ATOM 654 O O . ALA A 1 85 ? 1.773 -1.862 -8.006 1.00 91.12 85 ALA A O 1
ATOM 655 N N . GLY A 1 86 ? 3.987 -2.136 -7.736 1.00 92.44 86 GLY A N 1
ATOM 656 C CA . GLY A 1 86 ? 3.952 -2.520 -6.327 1.00 92.44 86 GLY A CA 1
ATOM 657 C C . GLY A 1 86 ? 3.392 -1.409 -5.444 1.00 92.44 86 GLY A C 1
ATOM 658 O O . GLY A 1 86 ? 2.422 -1.644 -4.728 1.00 92.44 86 GLY A O 1
ATOM 659 N N . ILE A 1 87 ? 3.926 -0.190 -5.572 1.00 95.31 87 ILE A N 1
ATOM 660 C CA . ILE A 1 87 ? 3.451 0.995 -4.835 1.00 95.31 87 ILE A CA 1
ATOM 661 C C . ILE A 1 87 ? 1.962 1.247 -5.124 1.00 95.31 87 ILE A C 1
ATOM 663 O O . ILE A 1 87 ? 1.163 1.396 -4.198 1.00 95.31 87 ILE A O 1
ATOM 667 N N . SER A 1 88 ? 1.561 1.219 -6.399 1.00 93.62 88 SER A N 1
ATOM 668 C CA . SER A 1 88 ? 0.165 1.426 -6.799 1.00 93.62 88 SER A CA 1
ATOM 669 C C . SER A 1 88 ? -0.781 0.351 -6.257 1.00 93.62 88 SER A C 1
ATOM 671 O O . SER A 1 88 ? -1.924 0.668 -5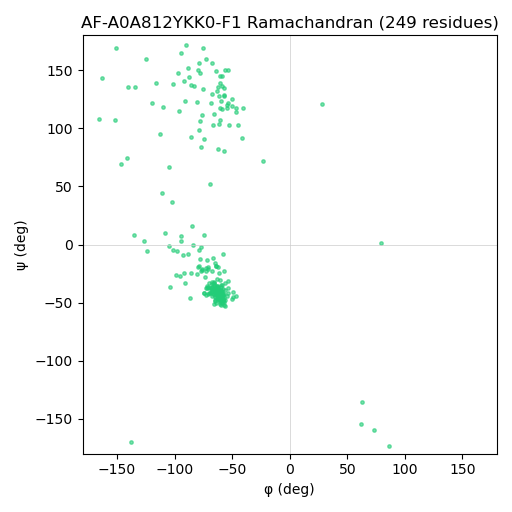.923 1.00 93.62 88 SER A O 1
ATOM 673 N N . LEU A 1 89 ? -0.350 -0.912 -6.185 1.00 90.25 89 LEU A N 1
ATOM 674 C CA . LEU A 1 89 ? -1.158 -2.001 -5.628 1.00 90.25 89 LEU A CA 1
ATOM 675 C C . LEU A 1 89 ? -1.280 -1.895 -4.106 1.00 90.25 89 LEU A C 1
ATOM 677 O O . LEU A 1 89 ? -2.367 -2.134 -3.579 1.00 90.25 89 LEU A O 1
ATOM 681 N N . THR A 1 90 ? -0.217 -1.479 -3.412 1.00 94.25 90 THR A N 1
ATOM 682 C CA . THR A 1 90 ? -0.290 -1.166 -1.980 1.00 94.25 90 THR A CA 1
ATOM 683 C C . THR A 1 90 ? -1.287 -0.039 -1.726 1.00 94.25 90 THR A C 1
ATOM 685 O O . THR A 1 90 ? -2.180 -0.189 -0.893 1.00 94.25 90 THR A O 1
ATOM 688 N N . ALA A 1 91 ? -1.213 1.051 -2.494 1.00 95.00 91 ALA A N 1
ATOM 689 C CA . ALA A 1 91 ? -2.166 2.152 -2.392 1.00 95.00 91 ALA A CA 1
ATOM 690 C C . ALA A 1 91 ? -3.612 1.687 -2.650 1.00 95.00 91 ALA A C 1
ATOM 692 O O . ALA A 1 91 ? -4.523 2.059 -1.914 1.00 95.00 91 ALA A O 1
ATOM 693 N N . ALA A 1 92 ? -3.837 0.809 -3.634 1.00 91.31 92 ALA A N 1
ATOM 694 C CA . ALA A 1 92 ? -5.158 0.241 -3.902 1.00 91.31 92 ALA A CA 1
ATOM 695 C C . ALA A 1 92 ? -5.715 -0.581 -2.724 1.00 91.31 92 ALA A C 1
ATOM 697 O O . ALA A 1 92 ? -6.903 -0.468 -2.410 1.00 91.31 92 ALA A O 1
ATOM 698 N N . ALA A 1 93 ? -4.873 -1.379 -2.058 1.00 90.94 93 ALA A N 1
ATOM 699 C CA . ALA A 1 93 ? -5.263 -2.132 -0.865 1.00 90.94 93 ALA A CA 1
ATOM 700 C C . ALA A 1 93 ? -5.622 -1.197 0.305 1.00 90.94 93 ALA A C 1
ATOM 702 O O . ALA A 1 93 ? -6.631 -1.408 0.978 1.00 90.94 93 ALA A O 1
ATOM 703 N N . LEU A 1 94 ? -4.857 -0.117 0.494 1.00 94.81 94 LEU A N 1
ATOM 704 C CA . LEU A 1 94 ? -5.120 0.890 1.525 1.00 94.81 94 LEU A CA 1
ATOM 705 C C . LEU A 1 94 ? -6.404 1.687 1.255 1.00 94.81 94 LEU A C 1
ATOM 707 O O . LEU A 1 94 ? -7.194 1.879 2.175 1.00 94.81 94 LEU A O 1
ATOM 711 N N . VAL A 1 95 ? -6.687 2.069 0.003 1.00 94.06 95 VAL A N 1
ATOM 712 C CA . VAL A 1 95 ? -7.975 2.694 -0.373 1.00 94.06 95 VAL A CA 1
ATOM 713 C C . VAL A 1 95 ? -9.148 1.769 -0.036 1.00 94.06 95 VAL A C 1
ATOM 715 O O . VAL A 1 95 ? -10.159 2.220 0.506 1.00 94.06 95 VAL A O 1
ATOM 718 N N . ALA A 1 96 ? -9.026 0.469 -0.322 1.00 90.62 96 ALA A N 1
ATOM 719 C CA . ALA A 1 96 ? -10.062 -0.499 0.029 1.00 90.62 96 ALA A CA 1
ATOM 720 C C . ALA A 1 96 ? -10.268 -0.578 1.551 1.00 90.62 96 ALA A C 1
ATOM 722 O O . ALA A 1 96 ? -11.410 -0.535 2.010 1.00 90.62 96 ALA A O 1
ATOM 723 N N . ALA A 1 97 ? -9.186 -0.623 2.333 1.00 91.69 97 ALA A N 1
ATOM 724 C CA . ALA A 1 97 ? -9.258 -0.608 3.790 1.00 91.69 97 ALA A CA 1
ATOM 725 C C . ALA A 1 97 ? -9.916 0.676 4.326 1.00 91.69 97 ALA A C 1
ATOM 727 O O . ALA A 1 97 ? -10.838 0.591 5.135 1.00 91.69 97 ALA A O 1
ATOM 728 N N . VAL A 1 98 ? -9.539 1.855 3.819 1.00 93.94 98 VAL A N 1
ATOM 729 C CA . VAL A 1 98 ? -10.168 3.138 4.187 1.00 93.94 98 VAL A CA 1
ATOM 730 C C . VAL A 1 98 ? -11.670 3.130 3.906 1.00 93.94 98 VAL A C 1
ATOM 732 O O . VAL A 1 98 ? -12.461 3.561 4.743 1.00 93.94 98 VAL A O 1
ATOM 735 N N . LYS A 1 99 ? -12.093 2.603 2.752 1.00 92.12 99 LYS A N 1
ATOM 736 C CA . LYS A 1 99 ? -13.516 2.504 2.411 1.00 92.12 99 LYS A CA 1
ATOM 737 C C . LYS A 1 99 ? -14.294 1.662 3.426 1.00 92.12 99 LYS A C 1
ATOM 739 O O . LYS A 1 99 ? -15.420 2.014 3.761 1.00 92.12 99 LYS A O 1
ATOM 744 N N . HIS A 1 100 ? -13.713 0.564 3.909 1.00 90.62 100 HIS A N 1
ATOM 745 C CA . HIS A 1 100 ? -14.336 -0.249 4.954 1.00 90.62 100 HIS A CA 1
ATOM 746 C C . HIS A 1 100 ? -14.299 0.428 6.324 1.00 90.62 100 HIS A C 1
ATOM 748 O O . HIS A 1 100 ? -15.285 0.341 7.053 1.00 90.62 100 HIS A O 1
ATOM 754 N N . PHE A 1 101 ? -13.212 1.129 6.658 1.00 92.44 101 PHE A N 1
ATOM 755 C CA . PHE A 1 101 ? -13.119 1.924 7.884 1.00 92.44 101 PHE A CA 1
ATOM 756 C C . PHE A 1 101 ? -14.234 2.978 7.963 1.00 92.44 101 PHE A C 1
ATOM 758 O O . PHE A 1 101 ? -14.882 3.101 8.994 1.00 92.44 101 PHE A O 1
ATOM 765 N N . LYS A 1 102 ? -14.535 3.658 6.850 1.00 92.31 102 LYS A N 1
ATOM 766 C CA . LYS A 1 102 ? -15.614 4.658 6.757 1.00 92.31 102 LYS A CA 1
ATOM 767 C C . LYS A 1 102 ? -17.035 4.071 6.719 1.00 92.31 102 LYS A C 1
ATOM 769 O O . LYS A 1 102 ? -17.980 4.801 6.438 1.00 92.31 102 LYS A O 1
ATOM 774 N N . SER A 1 103 ? -17.212 2.767 6.935 1.00 91.56 103 SER A N 1
ATOM 775 C CA . SER A 1 103 ? -18.550 2.170 6.990 1.00 91.56 103 SER A CA 1
ATOM 776 C C . SER A 1 103 ? -19.236 2.446 8.328 1.00 91.56 103 SER A C 1
ATOM 778 O O . SER A 1 103 ? -18.587 2.450 9.375 1.00 91.56 103 SER A O 1
ATOM 780 N N . ASP A 1 104 ? -20.564 2.583 8.304 1.00 90.62 104 ASP A N 1
ATOM 781 C CA . ASP A 1 104 ? -21.369 2.814 9.512 1.00 90.62 104 ASP A CA 1
ATOM 782 C C . ASP A 1 104 ? -21.160 1.720 10.569 1.00 90.62 104 ASP A C 1
ATOM 784 O O . ASP A 1 104 ? -21.140 1.999 11.765 1.00 90.62 104 ASP A O 1
ATOM 788 N N . ASN A 1 105 ? -20.913 0.483 10.127 1.00 88.69 105 ASN A N 1
ATOM 789 C CA . ASN A 1 105 ? -20.621 -0.645 11.010 1.00 88.69 105 ASN A CA 1
ATOM 790 C C . ASN A 1 105 ? -19.336 -0.431 11.815 1.00 88.69 105 ASN A C 1
ATOM 792 O O . ASN A 1 105 ? -19.312 -0.687 13.013 1.00 88.69 105 ASN A O 1
ATOM 796 N N . VAL A 1 106 ? -18.259 0.026 11.169 1.00 88.50 106 VAL A N 1
ATOM 797 C CA . VAL A 1 106 ? -16.989 0.274 11.865 1.00 88.50 106 VAL A CA 1
ATOM 798 C C . VAL A 1 106 ? -17.132 1.465 12.807 1.00 88.50 106 VAL A C 1
ATOM 800 O O . VAL A 1 106 ? -16.702 1.382 13.957 1.00 88.50 106 VAL A O 1
ATOM 803 N N . LYS A 1 107 ? -17.805 2.531 12.360 1.00 90.50 107 LYS A N 1
ATOM 804 C CA . LYS A 1 107 ? -18.093 3.704 13.189 1.00 90.50 107 LYS A CA 1
ATOM 805 C C . LYS A 1 107 ? -18.889 3.350 14.449 1.00 90.50 107 LYS A C 1
ATOM 807 O O . LYS A 1 107 ? -18.594 3.879 15.509 1.00 90.50 107 LYS A O 1
ATOM 812 N N . ALA A 1 108 ? -19.846 2.428 14.355 1.00 90.88 108 ALA A N 1
ATOM 813 C CA . ALA A 1 108 ? -20.645 1.985 15.497 1.00 90.88 108 ALA A CA 1
ATOM 814 C C . ALA A 1 108 ? -19.882 1.094 16.501 1.00 90.88 108 ALA A C 1
ATOM 816 O O . ALA A 1 108 ? -20.323 0.946 17.638 1.00 90.88 108 ALA A O 1
ATOM 817 N N . LEU A 1 109 ? -18.771 0.469 16.091 1.00 89.75 109 LEU A N 1
ATOM 818 C CA . LEU A 1 109 ? -18.018 -0.489 16.913 1.00 89.75 109 LEU A CA 1
ATOM 819 C C . LEU A 1 109 ? -16.794 0.122 17.607 1.00 89.75 109 LEU A C 1
ATOM 821 O O . LEU A 1 109 ? -16.350 -0.388 18.637 1.00 89.75 109 LEU A O 1
ATOM 825 N N . ILE A 1 110 ? -16.216 1.180 17.042 1.00 91.12 110 ILE A N 1
ATOM 826 C CA . ILE A 1 110 ? -15.028 1.843 17.587 1.00 91.12 110 ILE A CA 1
ATOM 827 C C . ILE A 1 110 ? -15.461 2.980 18.515 1.00 91.12 110 ILE A C 1
ATOM 829 O O . ILE A 1 110 ? -16.385 3.720 18.207 1.00 91.12 110 ILE A O 1
ATOM 833 N N . LYS A 1 111 ? -14.755 3.162 19.638 1.00 93.75 111 LYS A N 1
ATOM 834 C CA . LYS A 1 111 ? -14.949 4.335 20.507 1.00 93.75 111 LYS A CA 1
ATOM 835 C C . LYS A 1 111 ? -14.737 5.633 19.720 1.00 93.75 111 LYS A C 1
ATOM 837 O O . LYS A 1 111 ? -13.708 5.764 19.059 1.00 93.75 111 LYS A O 1
ATOM 842 N N . ASP A 1 112 ? -15.626 6.609 19.888 1.00 94.12 112 ASP A N 1
ATOM 843 C CA . ASP A 1 112 ? -15.625 7.868 19.125 1.00 94.12 112 ASP A CA 1
ATOM 844 C C . ASP A 1 112 ? -14.258 8.568 19.082 1.00 94.12 112 ASP A C 1
ATOM 846 O O . ASP A 1 112 ? -13.791 8.958 18.015 1.00 94.12 112 ASP A O 1
ATOM 850 N N . GLU A 1 113 ? -13.562 8.660 20.218 1.00 94.38 113 GLU A N 1
ATOM 851 C CA . GLU A 1 113 ? -12.232 9.283 20.292 1.00 94.38 113 GLU A CA 1
ATOM 852 C C . GLU A 1 113 ? -11.171 8.557 19.450 1.00 94.38 113 GLU A C 1
ATOM 854 O O . GLU A 1 113 ? -10.281 9.187 18.877 1.00 94.38 113 GLU A O 1
ATOM 859 N N . LEU A 1 114 ? -11.238 7.224 19.383 1.00 92.94 114 LEU A N 1
ATOM 860 C CA . LEU A 1 114 ? -10.324 6.423 18.568 1.00 92.94 114 LEU A CA 1
ATOM 861 C C . LEU A 1 114 ? -10.686 6.540 17.091 1.00 92.94 114 LEU A C 1
ATOM 863 O O . LEU A 1 114 ? -9.793 6.696 16.260 1.00 92.94 114 LEU A O 1
ATOM 867 N N . TYR A 1 115 ? -11.983 6.504 16.776 1.00 94.81 115 TYR A N 1
ATOM 868 C CA . TYR A 1 115 ? -12.467 6.691 15.415 1.00 94.81 115 TYR A CA 1
ATOM 869 C C . TYR A 1 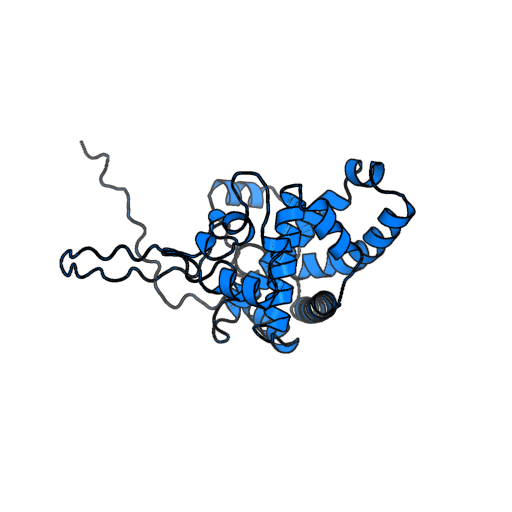115 ? -12.024 8.053 14.870 1.00 94.81 115 TYR A C 1
ATOM 871 O O . TYR A 1 115 ? -11.432 8.098 13.798 1.00 94.81 115 TYR A O 1
ATOM 879 N N . ALA A 1 116 ? -12.199 9.136 15.635 1.00 95.50 116 ALA A N 1
ATOM 880 C CA . ALA A 1 116 ? -11.802 10.486 15.236 1.00 95.50 116 ALA A CA 1
ATOM 881 C C . ALA A 1 116 ? -10.295 10.601 14.935 1.00 95.50 116 ALA A C 1
ATOM 883 O O . ALA A 1 116 ? -9.917 11.171 13.915 1.00 95.50 116 ALA A O 1
ATOM 884 N N . LYS A 1 117 ? -9.431 10.001 15.768 1.00 95.56 117 LYS A N 1
ATOM 885 C CA . LYS A 1 117 ? -7.971 9.993 15.543 1.00 95.56 117 LYS A CA 1
ATOM 886 C C . LYS A 1 117 ? -7.572 9.249 14.270 1.00 95.56 117 LYS A C 1
ATOM 888 O O . LYS A 1 117 ? -6.681 9.690 13.550 1.00 95.56 117 LYS A O 1
ATOM 893 N N . ILE A 1 118 ? -8.206 8.106 14.005 1.00 95.81 118 ILE A N 1
ATOM 894 C CA . ILE A 1 118 ? -7.947 7.334 12.784 1.00 95.81 118 ILE A CA 1
ATOM 895 C C . ILE A 1 118 ? -8.499 8.089 11.570 1.00 95.81 118 ILE A C 1
ATOM 897 O O . ILE A 1 118 ? -7.840 8.163 10.538 1.00 95.81 118 ILE A O 1
ATOM 901 N N . GLU A 1 119 ? -9.689 8.674 11.692 1.00 96.25 119 GLU A N 1
ATOM 902 C CA . GLU A 1 119 ? -10.351 9.420 10.626 1.00 96.25 119 GLU A CA 1
ATOM 903 C C . GLU A 1 119 ? -9.563 10.665 10.209 1.00 96.25 119 GLU A C 1
ATOM 905 O O . GLU A 1 119 ? -9.454 10.926 9.012 1.00 96.25 119 GLU A O 1
ATOM 910 N N . GLU A 1 120 ? -8.968 11.393 11.156 1.00 96.50 120 GLU A N 1
ATOM 911 C CA . GLU A 1 120 ? -8.082 12.526 10.872 1.00 96.50 120 GLU A CA 1
ATOM 912 C C . GLU A 1 120 ? -6.925 12.108 9.956 1.00 96.50 120 GLU A C 1
ATOM 914 O O . GLU A 1 120 ? -6.739 12.678 8.878 1.00 96.50 120 GLU A O 1
ATOM 919 N N . GLU A 1 121 ? -6.196 11.055 10.331 1.00 96.12 121 GLU A N 1
ATOM 920 C CA . GLU A 1 121 ? -5.100 10.531 9.519 1.00 96.12 121 GLU A CA 1
ATOM 921 C C . GLU A 1 121 ? -5.587 10.016 8.159 1.00 96.12 121 GLU A C 1
ATOM 923 O O . GLU A 1 121 ? -4.998 10.319 7.118 1.00 96.12 121 GLU A O 1
ATOM 928 N N . VAL A 1 122 ? -6.677 9.251 8.148 1.00 95.38 122 VAL A N 1
ATOM 929 C CA . VAL A 1 122 ? -7.253 8.683 6.928 1.00 95.38 122 VAL A CA 1
ATOM 930 C C . VAL A 1 122 ? -7.698 9.780 5.962 1.00 95.38 122 VAL A C 1
ATOM 932 O O . VAL A 1 122 ? -7.519 9.628 4.757 1.00 95.38 122 VAL A O 1
ATOM 935 N N . ASN A 1 123 ? -8.252 10.889 6.447 1.00 96.19 123 ASN A N 1
ATOM 936 C CA . ASN A 1 123 ? -8.665 12.006 5.599 1.00 96.19 123 ASN A CA 1
ATOM 937 C C . ASN A 1 123 ? -7.472 12.723 4.955 1.00 96.19 123 ASN A C 1
ATOM 939 O O . ASN A 1 123 ? -7.593 13.177 3.819 1.00 96.19 123 ASN A O 1
ATOM 943 N N . VAL A 1 124 ? -6.322 12.769 5.634 1.00 96.19 124 VAL A N 1
ATOM 944 C CA . VAL A 1 124 ? -5.067 13.284 5.065 1.00 96.19 124 VAL A CA 1
ATOM 945 C C . VAL A 1 124 ? -4.484 12.311 4.039 1.00 96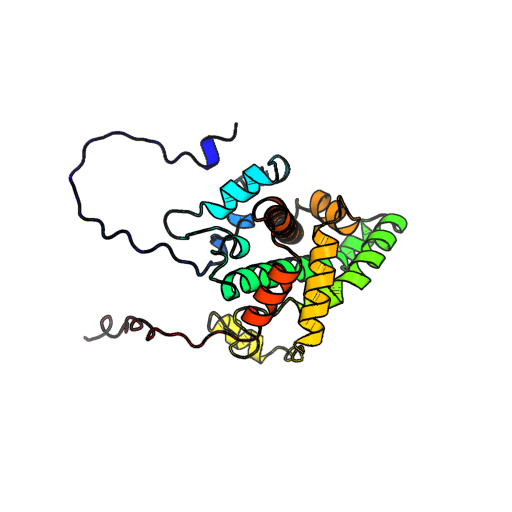.19 124 VAL A C 1
ATOM 947 O O . VAL A 1 124 ? -4.056 12.728 2.965 1.00 96.19 124 VAL A O 1
ATOM 950 N N . MET A 1 125 ? -4.481 11.011 4.341 1.00 96.94 125 MET A N 1
ATOM 951 C CA . MET A 1 125 ? -3.802 10.010 3.515 1.00 96.94 125 MET A CA 1
ATOM 952 C C . MET A 1 125 ? -4.640 9.483 2.345 1.00 96.94 125 MET A C 1
ATOM 954 O O . MET A 1 125 ? -4.079 9.029 1.349 1.00 96.94 125 MET A O 1
ATOM 958 N N . LEU A 1 126 ? -5.971 9.539 2.413 1.00 96.25 126 LEU A N 1
ATOM 959 C CA . LEU A 1 126 ? -6.837 9.020 1.352 1.00 96.25 126 LEU A CA 1
ATOM 960 C C . LEU A 1 126 ? -6.557 9.671 -0.018 1.00 96.25 126 LEU A C 1
ATOM 962 O O . LEU A 1 126 ? -6.370 8.914 -0.972 1.00 96.25 126 LEU A O 1
ATOM 966 N N . PRO A 1 127 ? -6.426 11.009 -0.151 1.00 96.44 127 PRO A N 1
ATOM 967 C CA . PRO A 1 127 ? -6.051 11.631 -1.423 1.00 96.44 127 PRO A CA 1
ATOM 968 C C . PRO A 1 127 ? -4.690 11.157 -1.951 1.00 96.44 127 PRO A C 1
ATOM 970 O O . PRO A 1 127 ? -4.514 11.000 -3.161 1.00 96.44 127 PRO A O 1
ATOM 973 N N . VAL A 1 128 ? -3.735 10.880 -1.056 1.00 97.31 128 VAL A N 1
ATOM 974 C CA . VAL A 1 128 ? -2.410 10.342 -1.403 1.00 97.31 128 VAL A CA 1
ATOM 975 C C . VAL A 1 128 ? -2.551 8.938 -1.987 1.00 97.31 128 VAL A C 1
ATOM 977 O O . VAL A 1 128 ? -2.072 8.667 -3.090 1.00 97.31 128 VAL A O 1
ATOM 980 N N . PHE A 1 129 ? -3.269 8.050 -1.293 1.00 96.06 129 PHE A N 1
ATOM 981 C CA . PHE A 1 129 ? -3.498 6.681 -1.754 1.00 96.06 129 PHE A CA 1
ATOM 982 C C . PHE A 1 129 ? -4.294 6.645 -3.059 1.00 96.06 129 PHE A C 1
ATOM 984 O O . PHE A 1 129 ? -3.989 5.861 -3.958 1.00 96.06 129 PHE A O 1
ATOM 991 N N . GLU A 1 130 ? -5.298 7.506 -3.205 1.00 94.12 130 GLU A N 1
ATOM 992 C CA . GLU A 1 130 ? -6.046 7.628 -4.447 1.00 94.12 130 GLU A CA 1
ATOM 993 C C . GLU A 1 130 ? -5.150 8.122 -5.582 1.00 94.12 130 GLU A C 1
ATOM 995 O O . GLU A 1 130 ? -5.204 7.542 -6.662 1.00 94.12 130 GLU A O 1
ATOM 1000 N N . THR A 1 131 ? -4.279 9.103 -5.356 1.00 94.50 131 THR A N 1
ATOM 1001 C CA . THR A 1 131 ? -3.354 9.598 -6.389 1.00 94.50 131 THR A CA 1
ATOM 1002 C C . THR A 1 131 ? -2.381 8.512 -6.858 1.00 94.50 131 THR A C 1
ATOM 1004 O O . THR A 1 131 ? -2.148 8.364 -8.056 1.00 94.50 131 THR A O 1
ATOM 1007 N N . LEU A 1 132 ? -1.853 7.702 -5.936 1.00 94.25 132 LEU A N 1
ATOM 1008 C CA . LEU A 1 132 ? -0.914 6.619 -6.255 1.00 94.25 132 LEU A CA 1
ATOM 1009 C C . LEU A 1 132 ? -1.590 5.361 -6.813 1.00 94.25 132 LEU A C 1
ATOM 1011 O O . LEU A 1 132 ? -0.936 4.528 -7.443 1.00 94.25 132 LEU A O 1
ATOM 1015 N N . ASN A 1 133 ? -2.896 5.201 -6.604 1.00 92.31 133 ASN A N 1
ATOM 1016 C CA . ASN A 1 133 ? -3.664 4.096 -7.159 1.00 92.31 133 ASN A CA 1
ATOM 1017 C C . ASN A 1 133 ? -3.971 4.336 -8.648 1.00 92.31 133 ASN A C 1
ATOM 1019 O O . ASN A 1 133 ? -5.061 4.794 -9.019 1.00 92.31 133 ASN A O 1
ATOM 1023 N N . LEU A 1 134 ? -3.002 3.969 -9.486 1.00 86.94 134 LEU A N 1
ATOM 1024 C CA . LEU A 1 134 ? -3.068 3.991 -10.950 1.00 86.94 134 LEU A CA 1
ATOM 1025 C C . LEU A 1 134 ? -3.733 2.730 -11.540 1.00 86.94 134 LEU A C 1
ATOM 1027 O O . LEU A 1 134 ? -3.901 2.616 -12.752 1.00 86.94 134 LEU A O 1
ATOM 1031 N N . GLY A 1 135 ? -4.158 1.786 -10.694 1.00 77.12 135 GLY A N 1
ATOM 1032 C CA . GLY A 1 135 ? -4.859 0.572 -11.103 1.00 77.12 135 GLY A CA 1
ATOM 1033 C C . GLY A 1 135 ? -3.974 -0.473 -11.795 1.00 77.12 135 GLY A C 1
ATOM 1034 O O . GLY A 1 135 ? -2.750 -0.523 -11.637 1.00 77.12 135 GLY A O 1
ATOM 1035 N N . LYS A 1 136 ? -4.621 -1.380 -12.540 1.00 68.81 136 LYS A N 1
ATOM 1036 C CA . LYS A 1 136 ? -3.930 -2.391 -13.352 1.00 68.81 136 LYS A CA 1
ATOM 1037 C C . LYS A 1 136 ? -3.465 -1.744 -14.660 1.00 68.81 136 LYS A C 1
ATOM 1039 O O . LYS A 1 136 ? -4.289 -1.237 -15.411 1.00 68.81 136 LYS A O 1
ATOM 1044 N N . GLY A 1 137 ? -2.165 -1.799 -14.939 1.00 62.50 137 GLY A N 1
ATOM 1045 C CA . GLY A 1 137 ? -1.551 -1.083 -16.065 1.00 62.50 137 GLY A CA 1
ATOM 1046 C C . GLY A 1 137 ? -1.152 0.352 -15.707 1.00 62.50 137 GLY A C 1
ATOM 1047 O O . GLY A 1 137 ? -1.187 0.732 -14.537 1.00 62.50 137 GLY A O 1
ATOM 1048 N N . SER A 1 138 ? -0.718 1.124 -16.701 1.00 59.19 138 SER A N 1
ATOM 1049 C CA . SER A 1 138 ? -0.450 2.555 -16.519 1.00 59.19 138 SER A CA 1
ATOM 1050 C C . SER A 1 138 ? -1.699 3.386 -16.804 1.00 59.19 138 SER A C 1
ATOM 1052 O O . SER A 1 138 ? -2.695 2.866 -17.312 1.00 59.19 138 SER A O 1
ATOM 1054 N N . GLN A 1 139 ? -1.638 4.685 -16.513 1.00 63.16 139 GLN A N 1
ATOM 1055 C CA . GLN A 1 139 ? -2.700 5.620 -16.887 1.00 63.16 139 GLN A CA 1
ATOM 1056 C C . GLN A 1 139 ? -2.921 5.621 -18.407 1.00 63.16 139 GLN A C 1
ATOM 1058 O O . GLN A 1 139 ? -4.057 5.468 -18.853 1.00 63.16 139 GLN A O 1
ATOM 1063 N N . ASP A 1 140 ? -1.823 5.650 -19.170 1.00 56.00 140 ASP A N 1
ATOM 1064 C CA . ASP A 1 140 ? -1.824 5.648 -20.640 1.00 56.00 140 ASP A CA 1
ATOM 1065 C C . ASP A 1 140 ? -2.205 4.283 -21.254 1.00 56.00 140 ASP A C 1
ATOM 1067 O O . ASP A 1 140 ? -2.638 4.202 -22.401 1.00 56.00 140 ASP A O 1
ATOM 1071 N N . GLN A 1 141 ? -2.044 3.186 -20.503 1.00 58.22 141 GLN A N 1
ATOM 1072 C CA . GLN A 1 141 ? -2.301 1.812 -20.950 1.00 58.22 141 GLN A CA 1
ATOM 1073 C C . GLN A 1 141 ? -2.945 0.989 -19.824 1.00 58.22 141 GLN A C 1
ATOM 1075 O O . GLN A 1 141 ? -2.302 0.136 -19.196 1.00 58.22 141 GLN A O 1
ATOM 1080 N N . ARG A 1 142 ? -4.233 1.249 -19.560 1.00 63.22 142 ARG A N 1
ATOM 1081 C CA . ARG A 1 142 ? -5.010 0.541 -18.529 1.00 63.22 142 ARG A CA 1
ATOM 1082 C C . ARG A 1 142 ? -5.235 -0.925 -18.932 1.00 63.22 142 ARG A C 1
ATOM 1084 O O . ARG A 1 142 ? -5.854 -1.214 -19.955 1.00 63.22 142 ARG A O 1
ATOM 1091 N N . ASP A 1 143 ? -4.782 -1.864 -18.101 1.00 63.59 143 ASP A N 1
ATOM 1092 C CA . ASP A 1 143 ? -5.067 -3.297 -18.244 1.00 63.59 143 ASP A CA 1
ATOM 1093 C C . ASP A 1 143 ? -6.489 -3.557 -17.724 1.00 63.59 143 ASP A C 1
ATOM 1095 O O . ASP A 1 143 ? -6.764 -3.518 -16.521 1.00 63.59 143 ASP A O 1
ATOM 1099 N N . THR A 1 144 ? -7.423 -3.803 -18.645 1.00 55.72 144 THR A N 1
ATOM 1100 C CA . THR A 1 144 ? -8.833 -4.058 -18.307 1.00 55.72 144 THR A CA 1
ATOM 1101 C C . THR A 1 144 ? -9.082 -5.470 -17.762 1.00 55.72 144 THR A C 1
ATOM 1103 O O . THR A 1 144 ? -10.201 -5.775 -17.338 1.00 55.72 144 THR A O 1
ATOM 1106 N N . GLY A 1 145 ? -8.047 -6.314 -17.687 1.00 63.91 145 GLY A N 1
ATOM 1107 C CA . GLY A 1 145 ? -8.119 -7.660 -17.138 1.00 63.91 145 GLY A CA 1
ATOM 1108 C C . GLY A 1 145 ? -9.054 -8.569 -17.935 1.00 63.91 145 GLY A C 1
ATOM 1109 O O . GLY A 1 145 ? -9.024 -8.617 -19.160 1.00 63.91 145 GLY A O 1
ATOM 1110 N N . THR A 1 146 ? -9.885 -9.340 -17.230 1.00 62.78 146 THR A N 1
ATOM 1111 C CA . THR A 1 146 ? -10.846 -10.245 -17.877 1.00 62.78 146 THR A CA 1
ATOM 1112 C C . THR A 1 146 ? -11.999 -9.476 -18.520 1.00 62.78 146 THR A C 1
ATOM 1114 O O . THR A 1 146 ? -12.349 -8.376 -18.096 1.00 62.78 146 THR A O 1
ATOM 1117 N N . LEU A 1 147 ? -12.694 -10.097 -19.478 1.00 64.38 147 LEU A N 1
ATOM 1118 C CA . LEU A 1 147 ? -13.846 -9.496 -20.166 1.00 64.38 147 LEU A CA 1
ATOM 1119 C C . LEU A 1 147 ? -14.934 -8.980 -19.195 1.00 64.38 147 LEU A C 1
ATOM 1121 O O . LEU A 1 147 ? -15.594 -7.974 -19.454 1.00 64.38 147 LEU A O 1
ATOM 1125 N N . ARG A 1 148 ? -15.092 -9.635 -18.034 1.00 61.34 148 ARG A N 1
ATOM 1126 C CA . ARG A 1 148 ? -16.012 -9.216 -16.960 1.00 61.34 148 ARG A CA 1
ATOM 1127 C C . ARG A 1 148 ? -15.534 -7.950 -16.236 1.00 61.34 148 ARG A C 1
ATOM 1129 O O . ARG A 1 148 ? -16.363 -7.118 -15.872 1.00 61.34 148 ARG A O 1
ATOM 1136 N N . GLN A 1 149 ? -14.224 -7.797 -16.038 1.00 64.38 149 GLN A N 1
ATOM 1137 C CA . GLN A 1 149 ? -13.618 -6.588 -15.465 1.00 64.38 149 GLN A CA 1
ATOM 1138 C C . GLN A 1 149 ? -13.695 -5.422 -16.453 1.00 64.38 149 GLN A C 1
ATOM 1140 O O . GLN A 1 149 ? -14.140 -4.344 -16.068 1.00 64.38 149 GLN A O 1
ATOM 1145 N N . ALA A 1 150 ? -13.418 -5.671 -17.734 1.00 63.59 150 ALA A N 1
ATOM 1146 C CA . ALA A 1 150 ? -13.585 -4.687 -18.799 1.00 63.59 150 ALA A CA 1
ATOM 1147 C C . ALA A 1 150 ? -15.033 -4.171 -18.899 1.00 63.59 150 ALA A C 1
ATOM 1149 O O . ALA A 1 150 ? -15.256 -2.966 -18.993 1.00 63.59 150 ALA A O 1
ATOM 1150 N N . LYS A 1 151 ? -16.037 -5.059 -18.809 1.00 62.97 151 LYS A N 1
ATOM 1151 C CA . LYS A 1 151 ? -17.457 -4.659 -18.785 1.00 62.97 151 LYS A CA 1
ATOM 1152 C C . LYS A 1 151 ? -17.810 -3.801 -17.568 1.00 62.97 151 LYS A C 1
ATOM 1154 O O . LYS A 1 151 ? -18.480 -2.789 -17.731 1.00 62.97 151 LYS A O 1
ATOM 1159 N N . ARG A 1 152 ? -17.338 -4.160 -16.368 1.00 63.66 152 ARG A N 1
ATOM 1160 C CA . ARG A 1 152 ? -17.552 -3.340 -15.160 1.00 63.66 152 ARG A CA 1
ATOM 1161 C C . ARG A 1 152 ? -16.888 -1.967 -15.262 1.00 63.66 152 ARG A C 1
ATOM 1163 O O . ARG A 1 152 ? -17.513 -0.986 -14.886 1.00 63.66 152 ARG A O 1
ATOM 1170 N N . ALA A 1 153 ? -15.675 -1.893 -15.807 1.00 63.00 153 ALA A N 1
ATOM 1171 C CA . ALA A 1 153 ? -14.958 -0.632 -15.993 1.00 63.00 153 ALA A CA 1
ATOM 1172 C C . ALA A 1 153 ? -15.684 0.321 -16.960 1.00 63.00 153 ALA A C 1
ATOM 1174 O O . ALA A 1 153 ? -15.707 1.524 -16.729 1.00 63.00 153 ALA A O 1
ATOM 1175 N N . LYS A 1 154 ? -16.342 -0.211 -18.001 1.00 63.03 154 LYS A N 1
ATOM 1176 C CA . LYS A 1 154 ? -17.185 0.582 -18.916 1.00 63.03 154 LYS A CA 1
ATOM 1177 C C . LYS A 1 154 ? -18.450 1.146 -18.260 1.00 63.03 154 LYS A C 1
ATOM 1179 O O . LYS A 1 154 ? -19.009 2.106 -18.770 1.00 63.03 154 LYS A O 1
ATOM 1184 N N . MET A 1 155 ? -18.911 0.539 -17.166 1.00 62.66 155 MET A N 1
ATOM 1185 C CA . MET A 1 155 ? -20.092 0.986 -16.419 1.00 62.66 155 MET A CA 1
ATOM 1186 C C . MET A 1 155 ? -19.750 1.943 -15.269 1.00 62.66 155 MET A C 1
ATOM 1188 O O . MET A 1 155 ? -20.659 2.492 -14.654 1.00 62.66 155 MET A O 1
ATOM 1192 N N . SER A 1 156 ? -18.467 2.121 -14.943 1.00 61.78 156 SER A N 1
ATOM 1193 C CA . SER A 1 156 ? -18.020 3.016 -13.873 1.00 61.78 156 SER A CA 1
ATOM 1194 C C . SER A 1 156 ? -17.590 4.372 -14.417 1.00 61.78 156 SER A C 1
ATOM 1196 O O . SER A 1 156 ? -17.009 4.450 -15.499 1.00 61.78 156 SER A O 1
ATOM 1198 N N . THR A 1 157 ? -17.794 5.426 -13.629 1.00 59.00 157 THR A N 1
ATOM 1199 C CA . THR A 1 157 ? -17.279 6.765 -13.920 1.00 59.00 157 THR A CA 1
ATOM 1200 C C . THR A 1 157 ? -15.753 6.714 -14.077 1.00 59.00 157 THR A C 1
ATOM 1202 O O . THR A 1 157 ? -15.078 6.168 -13.196 1.00 59.00 157 THR A O 1
ATOM 1205 N N . PRO A 1 158 ? -15.181 7.246 -15.174 1.00 63.88 158 PRO A N 1
ATOM 1206 C CA . PRO A 1 158 ? -13.737 7.278 -15.344 1.00 63.88 158 PRO A CA 1
ATOM 1207 C C . PRO A 1 158 ? -13.110 8.108 -14.226 1.00 63.88 158 PRO A C 1
ATOM 1209 O O . PRO A 1 158 ? -13.512 9.245 -13.987 1.00 63.88 158 PRO A O 1
ATOM 1212 N N . LYS A 1 159 ? -12.118 7.540 -13.539 1.00 66.75 159 LYS A N 1
ATOM 1213 C CA . LYS A 1 159 ? -11.298 8.302 -12.598 1.00 66.75 159 LYS A CA 1
ATOM 1214 C C . LYS A 1 159 ? -10.531 9.386 -13.372 1.00 66.75 159 LYS A C 1
ATOM 1216 O O . LYS A 1 159 ? -9.955 9.024 -14.407 1.00 66.75 159 LYS A O 1
ATOM 1221 N N . PRO A 1 160 ? -10.532 10.650 -12.903 1.00 70.38 160 PRO A N 1
ATOM 1222 C CA . PRO A 1 160 ? -9.785 11.720 -13.545 1.00 70.38 160 PRO A CA 1
ATOM 1223 C C . PRO A 1 160 ? -8.301 11.374 -13.590 1.00 70.38 160 PRO A C 1
ATOM 1225 O O . PRO A 1 160 ? -7.763 10.734 -12.683 1.00 70.38 160 PRO A O 1
ATOM 1228 N N . ASP A 1 161 ? -7.676 11.795 -14.677 1.00 79.44 161 ASP A N 1
ATOM 1229 C CA . ASP A 1 161 ? -6.258 11.604 -14.912 1.00 79.44 161 ASP A CA 1
ATOM 1230 C C . ASP A 1 161 ? -5.450 12.432 -13.910 1.00 79.44 161 ASP A C 1
ATOM 1232 O O . ASP A 1 161 ? -5.703 13.622 -13.710 1.00 79.44 161 ASP A O 1
ATOM 1236 N N . VAL A 1 162 ? -4.498 11.780 -13.243 1.00 86.06 162 VAL A N 1
ATOM 1237 C CA . VAL A 1 162 ? -3.602 12.442 -12.293 1.00 86.06 162 VAL A CA 1
ATOM 1238 C C . VAL A 1 162 ? -2.397 12.995 -13.040 1.00 86.06 162 VAL A C 1
ATOM 1240 O O . VAL A 1 162 ? -1.918 12.413 -14.014 1.00 86.06 162 VAL A O 1
ATOM 1243 N N . THR A 1 163 ? -1.919 14.151 -12.595 1.00 89.44 163 THR A N 1
ATOM 1244 C CA . THR A 1 163 ? -0.754 14.814 -13.189 1.00 89.44 163 THR A CA 1
ATOM 1245 C C . THR A 1 163 ? 0.537 14.322 -12.537 1.00 89.44 163 THR A C 1
ATOM 1247 O O . THR A 1 163 ? 0.555 13.958 -11.359 1.00 89.44 163 THR A O 1
ATOM 1250 N N . GLU A 1 164 ? 1.650 14.352 -13.273 1.00 90.81 164 GLU A N 1
ATOM 1251 C CA . GLU A 1 164 ? 2.956 13.953 -12.734 1.00 90.81 164 GLU A CA 1
ATOM 1252 C C . GLU A 1 164 ? 3.338 14.711 -11.442 1.00 90.81 164 GLU A C 1
ATOM 1254 O O . GLU A 1 164 ? 3.729 14.048 -10.480 1.00 90.81 164 GLU A O 1
ATOM 1259 N N . PRO A 1 165 ? 3.162 16.048 -11.321 1.00 94.75 165 PRO A N 1
ATOM 1260 C CA . PRO A 1 165 ? 3.460 16.759 -10.075 1.00 94.75 165 PRO A CA 1
ATOM 1261 C C . PRO A 1 165 ? 2.651 16.257 -8.872 1.00 94.75 165 PRO A C 1
ATOM 1263 O O . PRO A 1 165 ? 3.184 16.172 -7.764 1.00 94.75 165 PRO A O 1
ATOM 1266 N N . GLN A 1 166 ? 1.382 15.884 -9.080 1.00 94.25 166 GLN A N 1
ATOM 1267 C CA . GLN A 1 166 ? 0.550 15.297 -8.025 1.00 94.25 166 GLN A CA 1
ATOM 1268 C C . GLN A 1 166 ? 1.090 13.932 -7.596 1.00 94.25 166 GLN A C 1
ATOM 1270 O O . GLN A 1 166 ? 1.174 13.659 -6.401 1.00 94.25 166 GLN A O 1
ATOM 1275 N N . VAL A 1 167 ? 1.507 13.099 -8.552 1.00 93.94 167 VAL A N 1
ATOM 1276 C CA . VAL A 1 167 ? 2.086 11.779 -8.271 1.00 93.94 167 VAL A CA 1
ATOM 1277 C C . VAL A 1 167 ? 3.416 11.888 -7.529 1.00 93.94 167 VAL A C 1
ATOM 1279 O O . VAL A 1 167 ? 3.634 11.133 -6.585 1.00 93.94 167 VAL A O 1
ATOM 1282 N N . ILE A 1 168 ? 4.280 12.843 -7.890 1.00 95.38 168 ILE A N 1
ATOM 1283 C CA . ILE A 1 168 ? 5.546 13.092 -7.181 1.00 95.38 168 ILE A CA 1
ATOM 1284 C C . ILE A 1 168 ? 5.271 13.450 -5.720 1.00 95.38 168 ILE A C 1
ATOM 1286 O O . ILE A 1 168 ? 5.819 12.814 -4.820 1.00 95.38 168 ILE A O 1
ATOM 1290 N N . LYS A 1 169 ? 4.395 14.435 -5.484 1.00 97.00 169 LYS A N 1
ATOM 1291 C CA . LYS A 1 169 ? 4.038 14.871 -4.131 1.00 97.00 169 LYS A CA 1
ATOM 1292 C C . LYS A 1 169 ? 3.436 13.722 -3.319 1.00 97.00 169 LYS A C 1
ATOM 1294 O O . LYS A 1 169 ? 3.863 13.473 -2.195 1.00 97.00 169 LYS A O 1
ATOM 1299 N N . ALA A 1 170 ? 2.506 12.974 -3.910 1.00 97.00 170 ALA A N 1
ATOM 1300 C CA . ALA A 1 170 ? 1.887 11.830 -3.252 1.00 97.00 170 ALA A CA 1
ATOM 1301 C C . ALA A 1 170 ? 2.907 10.722 -2.931 1.00 97.00 170 ALA A C 1
ATOM 1303 O O . ALA A 1 170 ? 2.847 10.123 -1.861 1.00 97.00 170 ALA A O 1
ATOM 1304 N N . ALA A 1 171 ? 3.877 10.462 -3.813 1.00 97.00 171 ALA A N 1
ATOM 1305 C CA . ALA A 1 171 ? 4.919 9.464 -3.574 1.00 97.00 171 ALA A CA 1
ATOM 1306 C C . ALA A 1 171 ? 5.825 9.858 -2.395 1.00 97.00 171 ALA A C 1
ATOM 1308 O O . ALA A 1 171 ? 6.166 9.005 -1.575 1.00 97.00 171 ALA A O 1
ATOM 1309 N N . GLN A 1 172 ? 6.159 11.147 -2.278 1.00 97.69 172 GLN A N 1
ATOM 1310 C CA . GLN A 1 172 ? 6.924 11.695 -1.154 1.00 97.69 172 GLN A CA 1
ATOM 1311 C C . GLN A 1 172 ? 6.154 11.577 0.167 1.00 97.69 172 GLN A C 1
ATOM 1313 O O . GLN A 1 172 ? 6.689 11.068 1.151 1.00 97.69 172 GLN A O 1
ATOM 1318 N N . GLU A 1 173 ? 4.886 11.994 0.185 1.00 97.56 173 GLU A N 1
ATOM 1319 C CA . GLU A 1 173 ? 4.026 11.911 1.372 1.00 97.56 173 GLU A CA 1
ATOM 1320 C C . GLU A 1 173 ? 3.791 10.458 1.803 1.00 97.56 173 GLU A C 1
ATOM 1322 O O . GLU A 1 173 ? 3.831 10.143 2.994 1.00 97.56 173 GLU A O 1
ATOM 1327 N N . PHE A 1 174 ? 3.617 9.546 0.844 1.00 97.19 174 PHE A N 1
ATOM 1328 C CA . PHE A 1 174 ? 3.447 8.127 1.131 1.00 97.19 174 PHE A CA 1
ATOM 1329 C C . PHE A 1 174 ? 4.712 7.492 1.713 1.00 97.19 174 PHE A C 1
ATOM 1331 O O . PHE A 1 174 ? 4.626 6.755 2.695 1.00 97.19 174 PHE A O 1
ATOM 1338 N N . HIS A 1 175 ? 5.891 7.807 1.169 1.00 96.88 175 HIS A N 1
ATOM 1339 C CA . HIS A 1 175 ? 7.166 7.352 1.733 1.00 96.88 175 HIS A CA 1
ATOM 1340 C C . HIS A 1 175 ? 7.369 7.868 3.164 1.00 96.88 175 HIS A C 1
ATOM 1342 O O . HIS A 1 175 ? 7.691 7.089 4.067 1.00 96.88 175 HIS A O 1
ATOM 1348 N N . ALA A 1 176 ? 7.099 9.156 3.396 1.00 95.81 176 ALA A N 1
ATOM 1349 C CA . ALA A 1 176 ? 7.184 9.758 4.722 1.00 95.81 176 ALA A CA 1
ATOM 1350 C C . ALA A 1 176 ? 6.237 9.072 5.720 1.00 95.81 176 ALA A C 1
ATOM 1352 O O . ALA A 1 176 ? 6.615 8.827 6.864 1.00 95.81 176 ALA A O 1
ATOM 1353 N N . TRP A 1 177 ? 5.026 8.712 5.285 1.00 96.06 177 TRP A N 1
ATOM 1354 C CA . TRP A 1 177 ? 4.068 7.964 6.096 1.00 96.06 177 TRP A CA 1
ATOM 1355 C C . TRP A 1 177 ? 4.551 6.543 6.435 1.00 96.06 177 TRP A C 1
ATOM 1357 O O . TRP A 1 177 ? 4.505 6.149 7.600 1.00 96.06 177 TRP A O 1
ATOM 1367 N N . LEU A 1 178 ? 5.087 5.798 5.460 1.00 94.62 178 LEU A N 1
ATOM 1368 C CA . LEU A 1 178 ? 5.649 4.452 5.671 1.00 94.62 178 LEU A CA 1
ATOM 1369 C C . LEU A 1 178 ? 6.868 4.451 6.610 1.00 94.62 178 LEU A C 1
ATOM 1371 O O . LEU A 1 178 ? 7.114 3.471 7.319 1.00 94.62 178 LEU A O 1
ATOM 1375 N N . SER A 1 179 ? 7.622 5.550 6.617 1.00 93.25 179 SER A N 1
ATOM 1376 C CA . SER A 1 179 ? 8.829 5.715 7.430 1.00 93.25 179 SER A CA 1
ATOM 1377 C C . SER A 1 179 ? 8.543 6.024 8.904 1.00 93.25 179 SER A C 1
ATOM 1379 O O . SER A 1 179 ? 9.449 5.923 9.729 1.00 93.25 179 SER A O 1
ATOM 1381 N N . LYS A 1 180 ? 7.299 6.370 9.267 1.00 91.50 180 LYS A N 1
ATOM 1382 C CA . LYS A 1 180 ? 6.902 6.544 10.674 1.00 91.50 180 LYS A CA 1
ATOM 1383 C C . LYS A 1 180 ? 7.016 5.218 11.427 1.00 91.50 180 LYS A C 1
ATOM 1385 O O . LYS A 1 180 ? 6.833 4.146 10.849 1.00 91.50 180 LYS A O 1
ATOM 1390 N N . GLU A 1 181 ? 7.304 5.276 12.727 1.00 85.88 181 GLU A N 1
ATOM 1391 C CA . GLU A 1 181 ? 7.400 4.077 13.571 1.00 85.88 181 GLU A CA 1
ATOM 1392 C C . GLU A 1 181 ? 6.048 3.365 13.690 1.00 85.88 181 GLU A C 1
ATOM 1394 O O . GLU A 1 181 ? 5.965 2.161 13.458 1.00 85.88 181 GLU A O 1
ATOM 1399 N N . GLN A 1 182 ? 4.987 4.113 13.979 1.00 84.81 182 GLN A N 1
ATOM 1400 C CA . GLN A 1 182 ? 3.621 3.609 14.010 1.00 84.81 182 GLN A CA 1
ATOM 1401 C C . GLN A 1 182 ? 2.641 4.787 13.953 1.00 84.81 182 GLN A C 1
ATOM 1403 O O . GLN A 1 182 ? 2.888 5.836 14.548 1.00 84.81 182 GLN A O 1
ATOM 1408 N N . SER A 1 183 ? 1.518 4.614 13.264 1.00 89.94 183 SER A N 1
ATOM 1409 C CA . SER A 1 183 ? 0.431 5.593 13.181 1.00 89.94 183 SER A CA 1
ATOM 1410 C C . SER A 1 183 ? -0.920 4.995 13.599 1.00 89.94 183 SER A C 1
ATOM 1412 O O . SER A 1 183 ? -1.067 3.766 13.600 1.00 89.94 183 SER A O 1
ATOM 1414 N N . PRO A 1 184 ? -1.917 5.822 13.972 1.00 92.81 184 PRO A N 1
ATOM 1415 C CA . PRO A 1 184 ? -3.258 5.351 14.324 1.00 92.81 184 PRO A CA 1
ATOM 1416 C C . PRO A 1 184 ? -3.880 4.397 13.296 1.00 92.81 184 PRO A C 1
ATOM 1418 O O . PRO A 1 184 ? -4.373 3.331 13.674 1.00 92.81 184 PRO A O 1
ATOM 1421 N N . PHE A 1 185 ? -3.820 4.726 12.005 1.00 92.88 185 PHE A N 1
ATOM 1422 C CA . PHE A 1 185 ? -4.380 3.892 10.946 1.00 92.88 185 PHE A CA 1
ATOM 1423 C C . PHE A 1 185 ? -3.603 2.581 10.775 1.00 92.88 185 PHE A C 1
ATOM 1425 O O . PHE A 1 185 ? -4.219 1.532 10.600 1.00 92.88 185 PHE A O 1
ATOM 1432 N N . GLN A 1 186 ? -2.274 2.594 10.915 1.00 90.25 186 GLN A N 1
ATOM 1433 C CA . GLN A 1 186 ? -1.467 1.363 10.903 1.00 90.25 186 GLN A CA 1
ATOM 1434 C C . GLN A 1 186 ? -1.824 0.437 12.072 1.00 90.25 186 GLN A C 1
ATOM 1436 O O . GLN A 1 186 ? -1.975 -0.769 11.892 1.00 90.25 186 GLN A O 1
ATOM 1441 N N . SER A 1 187 ? -2.014 0.990 13.273 1.00 89.31 187 SER A N 1
ATOM 1442 C CA . SER A 1 187 ? -2.431 0.207 14.443 1.00 89.31 187 SER A CA 1
ATOM 1443 C C . SER A 1 187 ? -3.830 -0.372 14.262 1.00 89.31 187 SER A C 1
ATOM 1445 O O . SER A 1 187 ? -4.085 -1.518 14.628 1.00 89.31 187 SER A O 1
ATOM 1447 N N . PHE A 1 188 ? -4.731 0.398 13.652 1.00 91.00 188 PHE A N 1
ATOM 1448 C CA . PHE A 1 188 ? -6.061 -0.076 13.303 1.00 91.00 1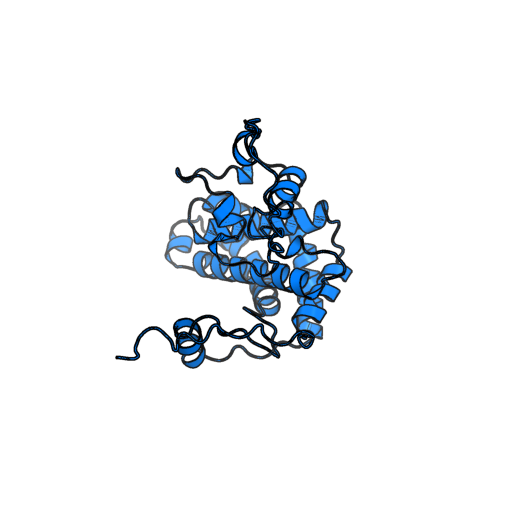88 PHE A CA 1
ATOM 1449 C C . PHE A 1 188 ? -6.013 -1.241 12.304 1.00 91.00 188 PHE A C 1
ATOM 1451 O O . PHE A 1 188 ? -6.666 -2.261 12.539 1.00 91.00 188 PHE A O 1
ATOM 1458 N N . LEU A 1 189 ? -5.215 -1.130 11.235 1.00 89.50 189 LEU A N 1
ATOM 1459 C CA . LEU A 1 189 ? -5.009 -2.210 10.264 1.00 89.50 189 LEU A CA 1
ATOM 1460 C C . LEU A 1 189 ? -4.495 -3.481 10.944 1.00 89.50 189 LEU A C 1
ATOM 1462 O O . LEU A 1 189 ? -5.060 -4.546 10.717 1.00 89.50 189 LEU A O 1
ATOM 1466 N N . PHE A 1 190 ? -3.501 -3.362 11.827 1.00 86.56 190 PHE A N 1
ATOM 1467 C CA . PHE A 1 190 ? -2.951 -4.489 12.581 1.00 86.56 190 PHE A CA 1
ATOM 1468 C C . PHE A 1 190 ? -4.008 -5.199 13.441 1.00 86.56 190 PHE A C 1
ATOM 1470 O O . PHE A 1 190 ? -4.154 -6.417 13.356 1.00 86.56 190 PHE A O 1
ATOM 1477 N N . ILE A 1 191 ? -4.781 -4.452 14.239 1.00 83.50 191 ILE A N 1
ATOM 1478 C CA . ILE A 1 191 ? -5.785 -5.026 15.154 1.00 83.50 191 ILE A CA 1
ATOM 1479 C C . ILE A 1 191 ? -6.947 -5.662 14.380 1.00 83.50 191 ILE A C 1
ATOM 1481 O O . ILE A 1 191 ? -7.482 -6.693 14.784 1.00 83.50 191 ILE A O 1
ATOM 1485 N N . THR A 1 192 ? -7.350 -5.057 13.262 1.00 82.19 192 THR A N 1
ATOM 1486 C CA . THR A 1 192 ? -8.514 -5.502 12.477 1.00 82.19 192 THR A CA 1
ATOM 1487 C C . THR A 1 192 ? -8.170 -6.444 11.329 1.00 82.19 192 THR A C 1
ATOM 1489 O O . THR A 1 192 ? -9.072 -6.907 10.623 1.00 82.19 192 THR A O 1
ATOM 1492 N N . ALA A 1 193 ? -6.892 -6.807 11.186 1.00 76.44 193 ALA A N 1
ATOM 1493 C CA . ALA A 1 193 ? -6.383 -7.742 10.187 1.00 76.44 193 ALA A CA 1
ATOM 1494 C C . ALA A 1 193 ? -7.034 -9.139 10.244 1.00 76.44 193 ALA A C 1
ATOM 1496 O O . ALA A 1 193 ? -6.835 -9.929 9.333 1.00 76.44 193 ALA A O 1
ATOM 1497 N N . ALA A 1 194 ? -7.849 -9.451 11.258 1.00 63.03 194 ALA A N 1
ATOM 1498 C CA . ALA A 1 194 ? -8.681 -10.656 11.289 1.00 63.03 194 ALA A CA 1
ATOM 1499 C C . ALA A 1 194 ? -9.760 -10.696 10.180 1.00 63.03 194 ALA A C 1
ATOM 1501 O O . ALA A 1 194 ? -10.294 -11.759 9.874 1.00 63.03 194 ALA A O 1
ATOM 1502 N N . SER A 1 195 ? -10.098 -9.554 9.566 1.00 57.25 195 SER A N 1
ATOM 1503 C CA . SER A 1 195 ? -11.010 -9.477 8.417 1.00 57.25 195 SER A CA 1
ATOM 1504 C C . SER A 1 195 ? -10.248 -9.316 7.101 1.00 57.25 195 SER A C 1
ATOM 1506 O O . SER A 1 195 ? -9.334 -8.498 7.009 1.00 57.25 195 SER A O 1
ATOM 1508 N N . ASN A 1 196 ? -10.673 -10.035 6.052 1.00 65.88 196 ASN A N 1
ATOM 1509 C CA . ASN A 1 196 ? -9.979 -10.139 4.759 1.00 65.88 196 ASN A CA 1
ATOM 1510 C C . ASN A 1 196 ? -9.507 -8.798 4.167 1.00 65.88 196 ASN A C 1
ATOM 1512 O O . ASN A 1 196 ? -8.381 -8.712 3.681 1.00 65.88 196 ASN A O 1
ATOM 1516 N N . THR A 1 197 ? -10.326 -7.740 4.182 1.00 72.44 197 THR A N 1
ATOM 1517 C CA . THR A 1 197 ? -9.911 -6.482 3.535 1.00 72.44 197 THR A CA 1
ATOM 1518 C C . THR A 1 197 ? -8.861 -5.731 4.353 1.00 72.44 197 THR A C 1
ATOM 1520 O O . THR A 1 197 ? -7.870 -5.266 3.789 1.00 72.44 197 THR A O 1
ATOM 1523 N N . PHE A 1 198 ? -9.021 -5.666 5.677 1.00 83.38 198 PHE A N 1
ATOM 1524 C CA . PHE A 1 198 ? -8.013 -5.073 6.559 1.00 83.38 198 PHE A CA 1
ATOM 1525 C C . PHE A 1 198 ? -6.736 -5.910 6.588 1.00 83.38 198 PHE A C 1
ATOM 1527 O O . PHE A 1 198 ? -5.655 -5.336 6.570 1.00 83.38 198 PHE A O 1
ATOM 1534 N N . PHE A 1 199 ? -6.848 -7.239 6.488 1.00 85.81 199 PHE A N 1
ATOM 1535 C CA . PHE A 1 199 ? -5.709 -8.137 6.325 1.00 85.81 199 PHE A CA 1
ATOM 1536 C C . PHE A 1 199 ? -4.881 -7.779 5.092 1.00 85.81 199 PHE A C 1
ATOM 1538 O O . PHE A 1 199 ? -3.678 -7.562 5.184 1.00 85.81 199 PHE A O 1
ATOM 1545 N N . THR A 1 200 ? -5.522 -7.657 3.925 1.00 86.38 200 THR A N 1
ATOM 1546 C CA . THR A 1 200 ? -4.797 -7.319 2.691 1.00 86.38 200 THR A CA 1
ATOM 1547 C C . THR A 1 200 ? -4.152 -5.935 2.746 1.00 86.38 200 THR A C 1
ATOM 1549 O O . THR A 1 200 ? -3.031 -5.780 2.264 1.00 86.38 200 THR A O 1
ATOM 1552 N N . GLY A 1 201 ? -4.819 -4.948 3.359 1.00 88.38 201 GLY A N 1
ATOM 1553 C CA . GLY A 1 201 ? -4.254 -3.616 3.588 1.00 88.38 201 GLY A CA 1
ATOM 1554 C C . GLY A 1 201 ? -3.050 -3.653 4.529 1.00 88.38 201 GLY A C 1
ATOM 1555 O O . GLY A 1 201 ? -2.011 -3.086 4.206 1.00 88.38 201 GLY A O 1
ATOM 1556 N N . HIS A 1 202 ? -3.167 -4.385 5.638 1.00 91.69 202 HIS A N 1
ATOM 1557 C CA . HIS A 1 202 ? -2.109 -4.595 6.627 1.00 91.69 202 HIS A CA 1
ATOM 1558 C C . HIS A 1 202 ? -0.878 -5.276 6.023 1.00 91.69 202 HIS A C 1
ATOM 1560 O O . HIS A 1 202 ? 0.234 -4.772 6.122 1.00 91.69 202 HIS A O 1
ATOM 1566 N N . VAL A 1 203 ? -1.068 -6.382 5.299 1.00 90.81 203 VAL A N 1
ATOM 1567 C CA . VAL A 1 203 ? 0.029 -7.091 4.624 1.00 90.81 203 VAL A CA 1
ATOM 1568 C C . VAL A 1 203 ? 0.715 -6.193 3.592 1.00 90.81 203 VAL A C 1
ATOM 1570 O O . VAL A 1 203 ? 1.943 -6.155 3.525 1.00 90.81 203 VAL A O 1
ATOM 1573 N N . ALA A 1 204 ? -0.054 -5.466 2.776 1.00 91.69 204 ALA A N 1
ATOM 1574 C CA . ALA A 1 204 ? 0.508 -4.588 1.754 1.00 91.69 204 ALA A CA 1
ATOM 1575 C C . ALA A 1 204 ? 1.307 -3.422 2.362 1.00 91.69 204 ALA A C 1
ATOM 1577 O O . ALA A 1 204 ? 2.351 -3.050 1.821 1.00 91.69 204 ALA A O 1
ATOM 1578 N N . GLU A 1 205 ? 0.833 -2.874 3.482 1.00 94.31 205 GLU A N 1
ATOM 1579 C CA . GLU A 1 205 ? 1.521 -1.850 4.269 1.00 94.31 205 GLU A CA 1
ATOM 1580 C C . GLU A 1 205 ? 2.831 -2.383 4.862 1.00 94.31 205 GLU A C 1
ATOM 1582 O O . GLU A 1 205 ? 3.887 -1.793 4.617 1.00 94.31 205 GLU A O 1
ATOM 1587 N N . LEU A 1 206 ? 2.802 -3.545 5.523 1.00 93.31 206 LEU A N 1
ATOM 1588 C CA . LEU A 1 206 ? 3.988 -4.155 6.126 1.00 93.31 206 LEU A CA 1
ATOM 1589 C C . LEU A 1 206 ? 5.065 -4.459 5.085 1.00 93.31 206 LEU A C 1
ATOM 1591 O O . LEU A 1 206 ? 6.245 -4.190 5.311 1.00 93.31 206 LEU A O 1
ATOM 1595 N N . VAL A 1 207 ? 4.669 -4.983 3.922 1.00 93.50 207 VAL A N 1
ATOM 1596 C CA . VAL A 1 207 ? 5.596 -5.259 2.817 1.00 93.50 207 VAL A CA 1
ATOM 1597 C C . VAL A 1 207 ? 6.186 -3.966 2.254 1.00 93.50 207 VAL A C 1
ATOM 1599 O O . VAL A 1 207 ? 7.375 -3.931 1.943 1.00 93.50 207 VAL A O 1
ATOM 1602 N N . ALA A 1 208 ? 5.401 -2.891 2.151 1.00 94.06 208 ALA A N 1
ATOM 1603 C CA . ALA A 1 208 ? 5.917 -1.596 1.717 1.00 94.06 208 ALA A CA 1
ATOM 1604 C C . ALA A 1 208 ? 6.917 -1.006 2.721 1.00 94.06 208 ALA A C 1
ATOM 1606 O O . ALA A 1 208 ? 7.953 -0.482 2.316 1.00 94.06 208 ALA A O 1
ATOM 1607 N N . ARG A 1 209 ? 6.679 -1.162 4.027 1.00 94.00 209 ARG A N 1
ATOM 1608 C CA . ARG A 1 209 ? 7.637 -0.749 5.067 1.00 94.00 209 ARG A CA 1
ATOM 1609 C C . ARG A 1 209 ? 8.894 -1.603 5.081 1.00 94.00 209 ARG A C 1
ATOM 1611 O O . ARG A 1 209 ? 9.979 -1.063 5.274 1.00 94.00 209 ARG A O 1
ATOM 1618 N N . ALA A 1 210 ? 8.762 -2.906 4.845 1.00 93.25 210 ALA A N 1
ATOM 1619 C CA . ALA A 1 210 ? 9.905 -3.791 4.663 1.00 93.25 210 ALA A CA 1
ATOM 1620 C C . ALA A 1 210 ? 10.724 -3.400 3.420 1.00 93.25 210 ALA A C 1
ATOM 1622 O O . ALA A 1 210 ? 11.944 -3.432 3.469 1.00 93.25 210 ALA A O 1
ATOM 1623 N N . ALA A 1 211 ? 10.093 -2.941 2.334 1.00 93.12 211 ALA A N 1
ATOM 1624 C CA . ALA A 1 211 ? 10.822 -2.424 1.172 1.00 93.12 211 ALA A CA 1
ATOM 1625 C C . ALA A 1 211 ? 11.636 -1.158 1.509 1.00 93.12 211 ALA A C 1
ATOM 1627 O O . ALA A 1 211 ? 12.782 -1.028 1.079 1.00 93.12 211 ALA A O 1
ATOM 1628 N N . VAL A 1 212 ? 11.068 -0.244 2.306 1.00 93.50 212 VAL A N 1
ATOM 1629 C CA . VAL A 1 212 ? 11.763 0.973 2.763 1.00 93.50 212 VAL A CA 1
ATOM 1630 C C . VAL A 1 212 ? 12.960 0.641 3.660 1.00 93.50 212 VAL A C 1
ATOM 1632 O O . VAL A 1 212 ? 13.981 1.311 3.543 1.00 93.50 212 VAL A O 1
ATOM 1635 N N . SER A 1 213 ? 12.877 -0.382 4.521 1.00 91.56 213 SER A N 1
ATOM 1636 C CA . SER A 1 213 ? 13.989 -0.745 5.416 1.00 91.56 213 SER A CA 1
ATOM 1637 C C . SER A 1 213 ? 15.016 -1.692 4.788 1.00 91.56 213 SER A C 1
ATOM 1639 O O . SER A 1 213 ? 16.212 -1.453 4.912 1.00 91.56 213 SER A O 1
ATOM 1641 N N . GLU A 1 214 ? 14.570 -2.751 4.109 1.00 91.50 214 GLU A N 1
ATOM 1642 C CA . GLU A 1 214 ? 15.423 -3.871 3.677 1.00 91.50 214 GLU A CA 1
ATOM 1643 C C . GLU A 1 214 ? 15.930 -3.741 2.233 1.00 91.50 214 GLU A C 1
ATOM 1645 O O . GLU A 1 214 ? 16.989 -4.265 1.893 1.00 91.50 214 GLU A O 1
ATOM 1650 N N . LYS A 1 215 ? 15.195 -3.033 1.367 1.00 86.00 215 LYS A N 1
ATOM 1651 C CA . LYS A 1 215 ? 15.612 -2.699 -0.007 1.00 86.00 215 LYS A CA 1
ATOM 1652 C C . LYS A 1 215 ? 15.889 -1.196 -0.113 1.00 86.00 215 LYS A C 1
ATOM 1654 O O . LYS A 1 215 ? 15.437 -0.582 -1.072 1.00 86.00 215 LYS A O 1
ATOM 1659 N N . PRO A 1 216 ? 16.595 -0.620 0.877 1.00 82.12 216 PRO A N 1
ATOM 1660 C CA . PRO A 1 216 ? 16.531 0.768 1.358 1.00 82.12 216 PRO A CA 1
ATOM 1661 C C . PRO A 1 216 ? 15.994 1.779 0.336 1.00 82.12 216 PRO A C 1
ATOM 1663 O O . PRO A 1 216 ? 16.749 2.574 -0.226 1.00 82.12 216 PRO A O 1
ATOM 1666 N N . MET A 1 217 ? 14.684 1.718 0.071 1.00 89.00 217 MET A N 1
ATOM 1667 C CA . MET A 1 217 ? 14.070 2.495 -0.998 1.00 89.00 217 MET A CA 1
ATOM 1668 C C . MET A 1 217 ? 13.951 3.927 -0.506 1.00 89.00 217 MET A C 1
ATOM 1670 O O . MET A 1 217 ? 13.179 4.216 0.414 1.00 89.00 217 MET A O 1
ATOM 1674 N N . ARG A 1 218 ? 14.731 4.822 -1.102 1.00 93.12 218 ARG A N 1
ATOM 1675 C CA . ARG A 1 218 ? 14.705 6.243 -0.777 1.00 93.12 218 ARG A CA 1
ATOM 1676 C C . ARG A 1 218 ? 13.465 6.895 -1.376 1.00 93.12 218 ARG A C 1
ATOM 1678 O O . ARG A 1 218 ? 12.756 6.318 -2.206 1.00 93.12 218 ARG A O 1
ATOM 1685 N N . VAL A 1 219 ? 13.214 8.131 -0.964 1.00 94.38 219 VAL A N 1
ATOM 1686 C CA . VAL A 1 219 ? 12.106 8.937 -1.487 1.00 94.38 219 VAL A CA 1
ATOM 1687 C C . VAL A 1 219 ? 12.212 9.067 -3.012 1.00 94.38 219 VAL A C 1
ATOM 1689 O O . VAL A 1 219 ? 11.215 8.956 -3.725 1.00 94.38 219 VAL A O 1
ATOM 1692 N N . GLU A 1 220 ? 13.429 9.234 -3.531 1.00 94.31 220 GLU A N 1
ATOM 1693 C CA . GLU A 1 220 ? 13.708 9.367 -4.961 1.00 94.31 220 GLU A CA 1
ATOM 1694 C C . GLU A 1 220 ? 13.383 8.084 -5.736 1.00 94.31 220 GLU A C 1
ATOM 1696 O O . GLU A 1 220 ? 12.913 8.161 -6.874 1.00 94.31 220 GLU A O 1
ATOM 1701 N N . ASP A 1 221 ? 13.563 6.912 -5.119 1.00 93.50 221 ASP A N 1
ATOM 1702 C CA . ASP A 1 221 ? 13.215 5.624 -5.725 1.00 93.50 221 ASP A CA 1
ATOM 1703 C C . ASP A 1 221 ? 11.695 5.486 -5.867 1.00 93.50 221 ASP A C 1
ATOM 1705 O O . ASP A 1 221 ? 11.205 5.052 -6.908 1.00 93.50 221 ASP A O 1
ATOM 1709 N N . PHE A 1 222 ? 10.928 5.919 -4.858 1.00 93.56 222 PHE A N 1
ATOM 1710 C CA . PHE A 1 222 ? 9.461 5.954 -4.922 1.00 93.56 222 PHE A CA 1
ATOM 1711 C C . PHE A 1 222 ? 8.973 6.878 -6.038 1.00 93.56 222 PHE A C 1
ATOM 1713 O O . PHE A 1 222 ? 8.104 6.501 -6.827 1.00 93.56 222 PHE A O 1
ATOM 1720 N N . VAL A 1 223 ? 9.550 8.078 -6.129 1.00 95.56 223 VAL A N 1
ATOM 1721 C CA . VAL A 1 223 ? 9.219 9.045 -7.180 1.00 95.56 223 VAL A CA 1
ATOM 1722 C C . VAL A 1 223 ? 9.548 8.478 -8.561 1.00 95.56 223 VAL A C 1
ATOM 1724 O O . VAL A 1 223 ? 8.701 8.516 -9.453 1.00 95.56 223 VAL A O 1
ATOM 1727 N N . THR A 1 224 ? 10.743 7.915 -8.741 1.00 94.81 224 THR A N 1
ATOM 1728 C CA . THR A 1 224 ? 11.193 7.344 -10.020 1.00 94.81 224 THR A CA 1
ATOM 1729 C C . THR A 1 224 ? 10.299 6.186 -10.456 1.00 94.81 224 THR A C 1
ATOM 1731 O O . THR A 1 224 ? 9.831 6.159 -11.596 1.00 94.81 224 THR A O 1
ATOM 1734 N N . ALA A 1 225 ? 9.983 5.276 -9.536 1.00 94.56 225 ALA A N 1
ATOM 1735 C CA . ALA A 1 225 ? 9.104 4.145 -9.787 1.00 94.56 225 ALA A CA 1
ATOM 1736 C C . ALA A 1 225 ? 7.682 4.587 -10.167 1.00 94.56 225 ALA A C 1
ATOM 1738 O O . ALA A 1 225 ? 7.088 4.049 -11.102 1.00 94.56 225 ALA A O 1
ATOM 1739 N N . MET A 1 226 ? 7.132 5.598 -9.489 1.00 94.31 226 MET A N 1
ATOM 1740 C CA . MET A 1 226 ? 5.793 6.108 -9.791 1.00 94.31 226 MET A CA 1
ATOM 1741 C C . MET A 1 226 ? 5.728 6.887 -11.108 1.00 94.31 226 MET A C 1
ATOM 1743 O O . MET A 1 226 ? 4.753 6.736 -11.846 1.00 94.31 226 MET A O 1
ATOM 1747 N N . LYS A 1 227 ? 6.774 7.643 -11.461 1.00 93.12 227 LYS A N 1
ATOM 1748 C CA . LYS A 1 227 ? 6.908 8.251 -12.797 1.00 93.12 227 LYS A CA 1
ATOM 1749 C C . LYS A 1 227 ? 6.966 7.189 -13.889 1.00 93.12 227 LYS A C 1
ATOM 1751 O O . LYS A 1 227 ? 6.239 7.277 -14.873 1.00 93.12 227 LYS A O 1
ATOM 1756 N N . ALA A 1 228 ? 7.772 6.145 -13.688 1.00 91.31 228 ALA A N 1
ATOM 1757 C CA . ALA A 1 228 ? 7.809 5.012 -14.603 1.00 91.31 228 ALA A CA 1
ATOM 1758 C C . ALA A 1 228 ? 6.430 4.343 -14.700 1.00 91.31 228 ALA A C 1
ATOM 1760 O O . ALA A 1 228 ? 5.998 3.977 -15.783 1.00 91.31 228 ALA A O 1
ATOM 1761 N N . ARG A 1 229 ? 5.686 4.220 -13.596 1.00 90.25 229 ARG A N 1
ATOM 1762 C CA . ARG A 1 229 ? 4.344 3.623 -13.613 1.00 90.25 229 ARG A CA 1
ATOM 1763 C C . ARG A 1 229 ? 3.319 4.443 -14.399 1.00 90.25 229 ARG A C 1
ATOM 1765 O O . ARG A 1 229 ? 2.439 3.833 -15.010 1.00 90.25 229 ARG A O 1
ATOM 1772 N N . LEU A 1 230 ? 3.416 5.773 -14.386 1.00 86.81 230 LEU A N 1
ATOM 1773 C CA . LEU A 1 230 ? 2.551 6.648 -15.188 1.00 86.81 230 LEU A CA 1
ATOM 1774 C C . LEU A 1 230 ? 2.679 6.343 -16.683 1.00 86.81 230 LEU A C 1
ATOM 1776 O O . LEU A 1 230 ? 1.663 6.222 -17.367 1.00 86.81 230 LEU A O 1
ATOM 1780 N N . HIS A 1 231 ? 3.906 6.111 -17.147 1.00 81.19 231 HIS A N 1
ATOM 1781 C CA . HIS A 1 231 ? 4.219 5.861 -18.549 1.00 81.19 231 HIS A CA 1
ATOM 1782 C C . HIS A 1 231 ? 4.693 4.421 -18.737 1.00 81.19 231 HIS A C 1
ATOM 1784 O O . HIS A 1 231 ? 5.868 4.105 -18.556 1.00 81.19 231 HIS A O 1
ATOM 1790 N N . LYS A 1 232 ? 3.779 3.511 -19.099 1.00 71.00 232 LYS A N 1
ATOM 1791 C CA . LYS A 1 232 ? 4.173 2.127 -19.392 1.00 71.00 232 LYS A CA 1
ATOM 1792 C C . LYS A 1 232 ? 5.181 2.131 -20.551 1.00 71.00 232 LYS A C 1
ATOM 1794 O O . LYS A 1 232 ? 4.843 2.650 -21.616 1.00 71.00 232 LYS A O 1
ATOM 1799 N N . PRO A 1 233 ? 6.390 1.564 -20.374 1.00 63.53 233 PRO A N 1
ATOM 1800 C CA . PRO A 1 233 ? 7.328 1.458 -21.476 1.00 63.53 233 PRO A CA 1
ATOM 1801 C C . PRO A 1 233 ? 6.694 0.611 -22.591 1.00 63.53 233 PRO A C 1
ATOM 1803 O O . PRO A 1 233 ? 6.025 -0.383 -22.284 1.00 63.53 233 PRO A O 1
ATOM 1806 N N . PRO A 1 234 ? 6.856 0.996 -23.870 1.00 56.25 234 PRO A N 1
ATOM 1807 C CA . PRO A 1 234 ? 6.345 0.208 -24.984 1.00 56.25 234 PRO A CA 1
ATOM 1808 C C . PRO A 1 234 ? 6.930 -1.207 -24.906 1.00 56.25 234 PRO A C 1
ATOM 1810 O O . PRO A 1 234 ? 8.138 -1.373 -24.741 1.00 56.25 234 PRO A O 1
ATOM 1813 N N . GLU A 1 235 ? 6.069 -2.226 -24.967 1.00 58.22 235 GLU A N 1
ATOM 1814 C CA . GLU A 1 235 ? 6.500 -3.626 -24.924 1.00 58.22 235 GLU A CA 1
ATOM 1815 C C . GLU A 1 235 ? 7.459 -3.894 -26.091 1.00 58.22 235 GLU A C 1
ATOM 1817 O O . GLU A 1 235 ? 7.083 -3.796 -27.256 1.00 58.22 235 GLU A O 1
ATOM 1822 N N . SER A 1 236 ? 8.713 -4.227 -25.784 1.00 42.22 236 SER A N 1
ATOM 1823 C CA . SER A 1 236 ? 9.746 -4.541 -26.777 1.00 42.22 236 SER A CA 1
ATOM 1824 C C . SER A 1 236 ? 9.718 -6.002 -27.245 1.00 42.22 236 SER A C 1
ATOM 1826 O O . SER A 1 236 ? 10.674 -6.470 -27.859 1.00 42.22 236 SER A O 1
ATOM 1828 N N . GLN A 1 237 ? 8.632 -6.740 -26.993 1.00 36.22 237 GLN A N 1
ATOM 1829 C CA . GLN A 1 237 ? 8.458 -8.106 -27.487 1.00 36.22 237 GLN A CA 1
ATOM 1830 C C . GLN A 1 237 ? 7.052 -8.305 -28.061 1.00 36.22 237 GLN A C 1
ATOM 1832 O O . GLN A 1 237 ? 6.079 -7.881 -27.435 1.00 36.22 237 GLN A O 1
ATOM 1837 N N . PRO A 1 238 ? 6.918 -8.951 -29.236 1.00 37.56 238 PRO A N 1
ATOM 1838 C CA . PRO A 1 238 ? 5.614 -9.287 -29.779 1.00 37.56 238 PRO A CA 1
ATOM 1839 C C . PRO A 1 238 ? 4.913 -10.238 -28.811 1.00 37.56 238 PRO A C 1
ATOM 1841 O O . PRO A 1 238 ? 5.525 -11.182 -28.305 1.00 37.56 238 PRO A O 1
ATOM 1844 N N . ALA A 1 239 ? 3.631 -9.977 -28.556 1.00 36.16 239 ALA A N 1
ATOM 1845 C CA . ALA A 1 239 ? 2.767 -10.874 -27.809 1.00 36.16 239 ALA A CA 1
ATOM 1846 C C . ALA A 1 239 ? 2.953 -12.300 -28.346 1.00 36.16 239 ALA A C 1
ATOM 1848 O O . ALA A 1 239 ? 2.650 -12.572 -29.510 1.00 36.16 239 ALA A O 1
ATOM 1849 N N . GLY A 1 240 ? 3.494 -13.191 -27.509 1.00 34.56 240 GLY A N 1
ATOM 1850 C CA . GLY A 1 240 ? 3.566 -14.611 -27.824 1.00 34.56 240 GLY A CA 1
ATOM 1851 C C . GLY A 1 240 ? 2.179 -15.062 -28.258 1.00 34.56 240 GLY A C 1
ATOM 1852 O O . GLY A 1 240 ? 1.206 -14.779 -27.555 1.00 34.56 240 GLY A O 1
ATOM 1853 N N . ALA A 1 241 ? 2.109 -15.655 -29.453 1.00 33.34 241 ALA A N 1
ATOM 1854 C CA . ALA A 1 241 ? 0.875 -16.015 -30.127 1.00 33.34 241 ALA A CA 1
ATOM 1855 C C . ALA A 1 241 ? -0.128 -16.576 -29.118 1.00 33.34 241 ALA A C 1
ATOM 1857 O O . ALA A 1 241 ? 0.131 -17.587 -28.459 1.00 33.34 241 ALA A O 1
ATOM 1858 N N . ALA A 1 242 ? -1.262 -15.887 -28.974 1.00 34.91 242 ALA A N 1
ATOM 1859 C CA . ALA A 1 242 ? -2.418 -16.474 -28.333 1.00 34.91 242 ALA A CA 1
ATOM 1860 C C . ALA A 1 242 ? -2.631 -17.829 -29.009 1.00 34.91 242 ALA A C 1
ATOM 1862 O O . ALA A 1 242 ? -2.789 -17.878 -30.227 1.00 34.91 242 ALA A O 1
ATOM 1863 N N . SER A 1 243 ? -2.556 -18.912 -28.233 1.00 38.94 243 SER A N 1
ATOM 1864 C CA . SER A 1 243 ? -2.939 -20.238 -28.700 1.00 38.94 243 SER A CA 1
ATOM 1865 C C . SER A 1 243 ? -4.352 -20.112 -29.257 1.00 38.94 243 SER A C 1
ATOM 1867 O O . SER A 1 243 ? -5.317 -19.931 -28.507 1.00 38.94 243 SER A O 1
ATOM 1869 N N . SER A 1 244 ? -4.464 -20.084 -30.582 1.00 35.22 244 SER A N 1
ATOM 1870 C CA . SER A 1 244 ? -5.737 -20.134 -31.266 1.00 35.22 244 SER A CA 1
ATOM 1871 C C . SER A 1 244 ? -6.288 -21.520 -30.989 1.00 35.22 244 SER A C 1
ATOM 1873 O O . SER A 1 244 ? -5.847 -22.515 -31.557 1.00 35.22 244 SER A O 1
ATOM 1875 N N . ALA A 1 245 ? -7.250 -21.589 -30.072 1.00 41.06 245 ALA A N 1
ATOM 1876 C CA . ALA A 1 245 ? -8.077 -22.761 -29.829 1.00 41.06 245 ALA A CA 1
ATOM 1877 C C . ALA A 1 245 ? -9.032 -23.002 -31.018 1.00 41.06 245 ALA A C 1
ATOM 1879 O O . ALA A 1 245 ? -10.242 -23.106 -30.850 1.00 41.06 245 ALA A O 1
ATOM 1880 N N . THR A 1 246 ? -8.490 -23.062 -32.233 1.00 42.81 246 THR A N 1
ATOM 1881 C CA . THR A 1 246 ? -9.190 -23.354 -33.490 1.00 42.81 246 THR A CA 1
ATOM 1882 C C . THR A 1 246 ? -8.946 -24.798 -33.924 1.00 42.81 246 THR A C 1
ATOM 1884 O O . THR A 1 246 ? -8.784 -25.065 -35.104 1.00 42.81 246 THR A O 1
ATOM 1887 N N . GLY A 1 247 ? -8.873 -25.733 -32.973 1.00 38.59 247 GLY A N 1
ATOM 1888 C CA . GLY A 1 247 ? -8.632 -27.150 -33.274 1.00 38.59 247 GLY A CA 1
ATOM 1889 C C . GLY A 1 247 ? -9.525 -28.136 -32.525 1.00 38.59 247 GLY A C 1
ATOM 1890 O O . GLY A 1 247 ? -9.253 -29.327 -32.578 1.00 38.59 247 GLY A O 1
ATOM 1891 N N . LEU A 1 248 ? -10.550 -27.676 -31.792 1.00 43.31 248 LEU A N 1
ATOM 1892 C CA . LEU A 1 248 ? -11.401 -28.576 -30.995 1.00 43.31 248 LEU A CA 1
ATOM 1893 C C . LEU A 1 248 ? -12.794 -28.843 -31.586 1.00 43.31 248 LEU A C 1
ATOM 1895 O O . LEU A 1 248 ? -13.556 -29.599 -30.993 1.00 43.31 248 LEU A O 1
ATOM 1899 N N . PHE A 1 249 ? -13.125 -28.241 -32.731 1.00 47.66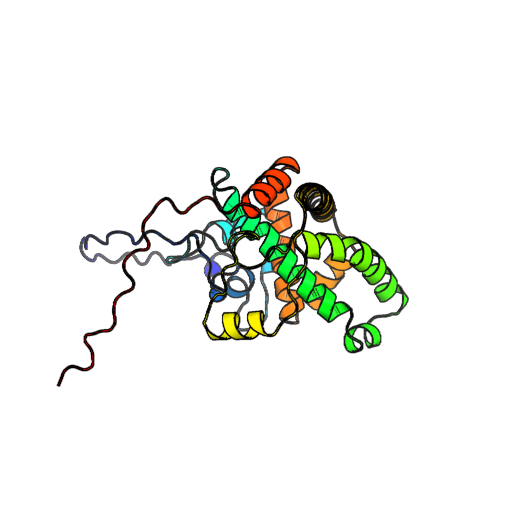 249 PHE A N 1
ATOM 1900 C CA . PHE A 1 249 ? -14.383 -28.472 -33.444 1.00 47.66 249 PHE A CA 1
ATOM 1901 C C . PHE A 1 249 ? -14.164 -28.354 -34.955 1.00 47.66 249 PHE A C 1
ATOM 1903 O O . PHE A 1 249 ? -14.636 -27.412 -35.582 1.00 47.66 249 PHE A O 1
ATOM 1910 N N . GLU A 1 250 ? -13.441 -29.303 -35.538 1.00 36.09 250 GLU A N 1
ATOM 1911 C CA . GLU A 1 250 ? -13.670 -29.666 -36.936 1.00 36.09 250 GLU A CA 1
ATOM 1912 C C . GLU A 1 250 ? -14.072 -31.141 -36.956 1.00 36.09 250 GLU A C 1
ATOM 1914 O O . GLU A 1 250 ? -13.415 -31.992 -36.355 1.00 36.09 250 GLU A O 1
ATOM 1919 N N . SER A 1 251 ? -15.260 -31.352 -37.515 1.00 41.88 251 SER A N 1
ATOM 1920 C CA . SER A 1 251 ? -16.018 -32.595 -37.676 1.00 41.88 251 SER A CA 1
ATOM 1921 C C . SER A 1 251 ? -15.345 -33.605 -38.589 1.00 41.88 251 SER A C 1
ATOM 1923 O O . SER A 1 251 ? -14.853 -33.148 -39.646 1.00 41.88 251 SER A O 1
#

Secondary structure (DSSP, 8-state):
--GGGT----------------PPPBSS--GGGSHHHHSB-TTS-BGGGGS-HHHHHHHHHH--SSBS-SSGGGS-TT-HHHHHHHHHHHHHHHHHHHHHHTSHHHHHHS-HHHHHHHHHHHHHHHHHHHHH---SB-SSSB---SHHHHHHHHHSPPPPPPPHHHHHHHHHHHHHHHTSS--HHHHHHHHHTTSHHHHHHHHHHHHHHHHHHHS---HHHHHHHHHHHHSPPPPSS---------SS---

pLDDT: mean 77.93, std 20.16, range [28.78, 97.69]

Sequence (251 aa):
MAEGLFGASSFGGNASETQNTSQARRTKLYPYDSTAMQLIEPYGESVINNLTKAKLWEAVSKGNHKAQYHSHLCAPTSDQWHIGAGISLTAAALVAAVKHFKSDNVKALIKDELYAKIEEEVNVMLPVFETLNLGKGSQDQRDTGTLRQAKRAKMSTPKPDVTEPQVIKAAQEFHAWLSKEQSPFQSFLFITAASNTFFTGHVAELVARAAVSEKPMRVEDFVTAMKARLHKPPESQPAGAASSATGLFES

Mean predicted aligned error: 11.08 Å

Foldseek 3Di:
DPCVLPDPDPPDDDDDDDPPPLDPADADDDPCLAPLNSQQDPVRDGCLVVDDLQRLLVQQCPGDSRHRGNALCNPPLVCLQSVLVRQLVLLVLQLLVLVVCPDPVVVVVDDPVLSVQLVVVCVVLNLLSVLSNCDDAAVVDHDQDDPVSVVVCVVDDDDDDHDLVSNLVSLLVVLVVLPDPDGSNLVVLVVPLSDPSSVSNNSSSSNVSSSCVVVVQDSVSSSSSNVCRNPPDPPPDPDDDDPPPPPPDDD